Protein AF-A0A1Y4GVM0-F1 (afdb_monomer_lite)

Sequence (316 aa):
MRLSPEVFIAADNAYEDTLHMAALLTSAGRLGLFTTSKPFELSVNINNNTLEVTSLSCHGVTRSGKIVDIEFDSNYSNTFDTRIAIPAHHESDAYLLVVKMYAREWREVDEMYSESKYTFELLGVNSKIDDDSLPIGCIVNQYGWRLNEIDFVPPCLYLSAHPMYMNQLGRIQSLAKDIWVKCIQADRCEARILLSEVCLAISRVAIRLDKERDTLTPNQLYAEVQNFVSAFVLGCRLDCHINLENQEPFLQYMQKPYDLRNVYKDIEQGCELLCMIAQKMETVFKMVEEVPVVVEEKKVVKEPELPKPRKNRKEI

Secondary structure (DSSP, 8-state):
----HHHHHHHHHHHHHHHHHHHHHHHTT--EE---SSPPEEEEEEETTEEEEEEEEEEEE-TT--EEEEEE-GGGGGTS--EEEPPSS-S-SEEEEEEEEEEEEEEEEETTEEEEEEEEEEEETTSPPPTTEEEEEEEEESSSEEE-TTT----BSSGGGSHHHHHHHHHHHHHHHHHHHHHHH-TTBS-HHHHHHHHHHHHHHHHHHHHSTTT--HHHHHHHHHHHHHHHHHHHHH-SS---SS-HHHHHHHHPPP-TTTHHHHHHHHHHHHHHHHHHHHHHTT-BPPPP----------PPPPPPPPPPPP--

Structure (mmCIF, N/CA/C/O backbone):
data_AF-A0A1Y4GVM0-F1
#
_entry.id   AF-A0A1Y4GVM0-F1
#
loop_
_atom_site.group_PDB
_atom_site.id
_atom_site.type_symbol
_atom_site.label_atom_id
_atom_site.label_alt_id
_atom_site.label_comp_id
_atom_site.label_asym_id
_atom_site.label_entity_id
_atom_site.label_seq_id
_atom_site.pdbx_PDB_ins_code
_atom_site.Cartn_x
_atom_site.Cartn_y
_atom_site.Cartn_z
_atom_site.occupancy
_atom_site.B_iso_or_equiv
_atom_site.auth_seq_id
_atom_site.auth_comp_id
_atom_site.auth_asym_id
_atom_site.auth_atom_id
_atom_site.pdbx_PDB_model_num
ATOM 1 N N . MET A 1 1 ? 41.895 -18.804 -16.745 1.00 73.44 1 MET A N 1
ATOM 2 C CA . MET A 1 1 ? 40.579 -18.744 -17.417 1.00 73.44 1 MET A CA 1
ATOM 3 C C . MET A 1 1 ? 40.554 -17.478 -18.263 1.00 73.44 1 MET A C 1
ATOM 5 O O . MET A 1 1 ? 40.976 -16.449 -17.751 1.00 73.44 1 MET A O 1
ATOM 9 N N . ARG A 1 2 ? 40.183 -17.544 -19.549 1.00 84.19 2 ARG A N 1
ATOM 10 C CA . ARG A 1 2 ? 40.075 -16.346 -20.402 1.00 84.19 2 ARG A CA 1
ATOM 11 C C . ARG A 1 2 ? 38.717 -15.699 -20.137 1.00 84.19 2 ARG A C 1
ATOM 13 O O . ARG A 1 2 ? 37.710 -16.399 -20.167 1.00 84.19 2 ARG A O 1
ATOM 20 N N . LEU A 1 3 ? 38.705 -14.401 -19.859 1.00 89.06 3 LEU A N 1
ATOM 21 C CA . LEU A 1 3 ? 37.463 -13.648 -19.708 1.00 89.06 3 LEU A CA 1
ATOM 22 C C . LEU A 1 3 ? 36.781 -13.552 -21.076 1.00 89.06 3 LEU A C 1
ATOM 24 O O . LEU A 1 3 ? 37.427 -13.217 -22.070 1.00 89.06 3 LEU A O 1
ATOM 28 N N . SER A 1 4 ? 35.501 -13.907 -21.123 1.00 90.50 4 SER A N 1
ATOM 29 C CA . SER A 1 4 ? 34.666 -13.829 -22.321 1.00 90.50 4 SER A CA 1
ATOM 30 C C . SER A 1 4 ? 33.287 -13.284 -21.942 1.00 90.50 4 SER A C 1
ATOM 32 O O . SER A 1 4 ? 32.860 -13.512 -20.807 1.00 90.50 4 SER A O 1
ATOM 34 N N . PRO A 1 5 ? 32.589 -12.590 -22.858 1.00 87.44 5 PRO A N 1
ATOM 35 C CA . PRO A 1 5 ? 31.254 -12.051 -22.592 1.00 87.44 5 PRO A CA 1
ATOM 36 C C . PRO A 1 5 ? 30.257 -13.118 -22.130 1.00 87.44 5 PRO A C 1
ATOM 38 O O . PRO A 1 5 ? 29.464 -12.870 -21.234 1.00 87.44 5 PRO A O 1
ATOM 41 N N . GLU A 1 6 ? 30.354 -14.332 -22.676 1.00 88.50 6 GLU A N 1
ATOM 42 C CA . GLU A 1 6 ? 29.489 -15.465 -22.322 1.00 88.50 6 GLU A CA 1
ATOM 43 C C . GLU A 1 6 ? 29.548 -15.810 -20.829 1.00 88.50 6 GLU A C 1
ATOM 45 O O . GLU A 1 6 ? 28.525 -16.127 -20.228 1.00 88.50 6 GLU A O 1
ATOM 50 N N . VAL A 1 7 ? 30.733 -15.715 -20.214 1.00 89.88 7 VAL A N 1
ATOM 51 C CA . VAL A 1 7 ? 30.913 -16.002 -18.783 1.00 89.88 7 VAL A CA 1
ATOM 52 C C . VAL A 1 7 ? 30.252 -14.928 -17.921 1.00 89.88 7 VAL A C 1
ATOM 54 O O . VAL A 1 7 ? 29.629 -15.274 -16.921 1.00 89.88 7 VAL A O 1
ATOM 57 N N . PHE A 1 8 ? 30.357 -13.652 -18.305 1.00 88.38 8 PHE A N 1
ATOM 58 C CA . PHE A 1 8 ? 29.712 -12.555 -17.576 1.00 88.38 8 PHE A CA 1
ATOM 59 C C . PHE A 1 8 ? 28.194 -12.609 -17.724 1.00 88.38 8 PHE A C 1
ATOM 61 O O . PHE A 1 8 ? 27.502 -12.633 -16.719 1.00 88.38 8 PHE A O 1
ATOM 68 N N . ILE A 1 9 ? 27.683 -12.800 -18.944 1.00 87.94 9 ILE A N 1
ATOM 69 C CA . ILE A 1 9 ? 26.243 -12.950 -19.194 1.00 87.94 9 ILE A CA 1
ATOM 70 C C . ILE A 1 9 ? 25.671 -14.142 -18.414 1.00 87.94 9 ILE A C 1
ATOM 72 O O . ILE A 1 9 ? 24.591 -14.054 -17.834 1.00 87.94 9 ILE A O 1
ATOM 76 N N . ALA A 1 10 ? 26.372 -15.280 -18.382 1.00 88.56 10 ALA A N 1
ATOM 77 C CA . ALA A 1 10 ? 25.930 -16.438 -17.607 1.00 88.56 10 ALA A CA 1
ATOM 78 C C . ALA A 1 10 ? 25.934 -16.163 -16.094 1.00 88.56 10 ALA A C 1
ATOM 80 O O . ALA A 1 10 ? 25.020 -16.606 -15.398 1.00 88.56 10 ALA A O 1
ATOM 81 N N . ALA A 1 11 ? 26.936 -15.435 -15.593 1.00 89.88 11 ALA A N 1
ATOM 82 C CA . ALA A 1 11 ? 26.996 -15.027 -14.195 1.00 89.88 11 ALA A CA 1
ATOM 83 C C . ALA A 1 11 ? 25.856 -14.058 -13.847 1.00 89.88 11 ALA A C 1
ATOM 85 O O . ALA A 1 11 ? 25.141 -14.306 -12.880 1.00 89.88 11 ALA A O 1
ATOM 86 N N . ASP A 1 12 ? 25.631 -13.028 -14.663 1.00 88.00 12 ASP A N 1
ATOM 87 C CA . ASP A 1 12 ? 24.576 -12.029 -14.468 1.00 88.00 12 ASP A CA 1
ATOM 88 C C . ASP A 1 12 ? 23.193 -12.681 -14.448 1.00 88.00 12 ASP A C 1
ATOM 90 O O . ASP A 1 12 ? 22.422 -12.445 -13.523 1.00 88.00 12 ASP A O 1
ATOM 94 N N . ASN A 1 13 ? 22.913 -13.597 -15.382 1.00 88.56 13 ASN A N 1
ATOM 95 C CA . ASN A 1 13 ? 21.660 -14.357 -15.388 1.00 88.56 13 ASN A CA 1
ATOM 96 C C . ASN A 1 13 ? 21.478 -15.194 -14.109 1.00 88.56 13 ASN A C 1
ATOM 98 O O . ASN A 1 13 ? 20.383 -15.250 -13.556 1.00 88.56 13 ASN A O 1
ATOM 102 N N . ALA A 1 14 ? 22.539 -15.846 -13.620 1.00 89.81 14 ALA A N 1
ATOM 103 C CA . ALA A 1 14 ? 22.463 -16.639 -12.393 1.00 89.81 14 ALA A CA 1
ATOM 104 C C . ALA A 1 14 ? 22.227 -15.759 -11.151 1.00 89.81 14 ALA A C 1
ATOM 106 O O . ALA A 1 14 ? 21.491 -16.151 -10.238 1.00 89.81 14 ALA A O 1
ATOM 107 N N . TYR A 1 15 ? 22.831 -14.567 -11.114 1.00 89.38 15 TYR A N 1
ATOM 108 C CA . TYR A 1 15 ? 22.587 -13.584 -10.062 1.00 89.38 15 TYR A CA 1
ATOM 109 C C . TYR A 1 15 ? 21.167 -13.017 -10.135 1.00 89.38 15 TYR A C 1
ATOM 111 O O . TYR A 1 15 ? 20.493 -12.974 -9.106 1.00 89.38 15 TYR A O 1
ATOM 119 N N . GLU A 1 16 ? 20.686 -12.656 -11.326 1.00 87.25 16 GLU A N 1
ATOM 120 C CA . GLU A 1 16 ? 19.323 -12.167 -11.559 1.00 87.25 16 GLU A CA 1
ATOM 121 C C . GLU A 1 16 ? 18.282 -13.202 -11.110 1.00 87.25 16 GLU A C 1
ATOM 123 O O . GLU A 1 16 ? 17.404 -12.873 -10.313 1.00 87.25 16 GLU A O 1
ATOM 128 N N . ASP A 1 17 ? 18.429 -14.468 -11.516 1.00 89.12 17 ASP A N 1
ATOM 129 C CA . ASP A 1 17 ? 17.528 -15.557 -11.113 1.00 89.12 17 ASP A CA 1
ATOM 130 C C . ASP A 1 17 ? 17.526 -15.740 -9.575 1.00 89.12 17 ASP A C 1
ATOM 132 O O . ASP A 1 17 ? 16.480 -15.957 -8.958 1.00 89.12 17 ASP A O 1
ATOM 136 N N . THR A 1 18 ? 18.686 -15.604 -8.920 1.00 90.88 18 THR A N 1
ATOM 137 C CA . THR A 1 18 ? 18.797 -15.703 -7.452 1.00 90.88 18 THR A CA 1
ATOM 138 C C . THR A 1 18 ? 18.095 -14.538 -6.749 1.00 90.88 18 THR A C 1
ATOM 140 O O . THR A 1 18 ? 17.352 -14.753 -5.786 1.00 90.88 18 THR A O 1
ATOM 143 N N . LEU A 1 19 ? 18.307 -13.308 -7.227 1.00 89.56 19 LEU A N 1
ATOM 144 C CA . LEU A 1 19 ? 17.672 -12.104 -6.688 1.00 89.56 19 LEU A CA 1
ATOM 145 C C . LEU A 1 19 ? 16.157 -12.146 -6.874 1.00 89.56 19 LEU A C 1
ATOM 147 O O . LEU A 1 19 ? 15.417 -11.865 -5.935 1.00 89.56 19 LEU A O 1
ATOM 151 N N . HIS A 1 20 ? 15.700 -12.574 -8.047 1.00 88.12 20 HIS A N 1
ATOM 152 C CA . HIS A 1 20 ? 14.291 -12.765 -8.361 1.00 88.12 20 HIS A CA 1
ATOM 153 C C . HIS A 1 20 ? 13.632 -13.753 -7.389 1.00 88.12 20 HIS A C 1
ATOM 155 O O . HIS A 1 20 ? 12.583 -13.464 -6.811 1.00 88.12 20 HIS A O 1
ATOM 161 N N . MET A 1 21 ? 14.252 -14.913 -7.148 1.00 90.06 21 MET A N 1
ATOM 162 C CA . MET A 1 21 ? 13.715 -15.904 -6.208 1.00 90.06 21 MET A CA 1
ATOM 163 C C . MET A 1 21 ? 13.677 -15.375 -4.770 1.00 90.06 21 MET A C 1
ATOM 165 O O . MET A 1 21 ? 12.698 -15.597 -4.055 1.00 90.06 21 MET A O 1
ATOM 169 N N . ALA A 1 22 ? 14.705 -14.638 -4.342 1.00 92.00 22 ALA A N 1
ATOM 170 C CA . ALA A 1 22 ? 14.707 -13.983 -3.036 1.00 92.00 22 ALA A CA 1
ATOM 171 C C . ALA A 1 22 ? 13.595 -12.922 -2.925 1.00 92.00 22 ALA A C 1
ATOM 173 O O . ALA A 1 22 ? 12.898 -12.849 -1.908 1.00 92.00 22 ALA A O 1
ATOM 174 N N . ALA A 1 23 ? 13.382 -12.135 -3.979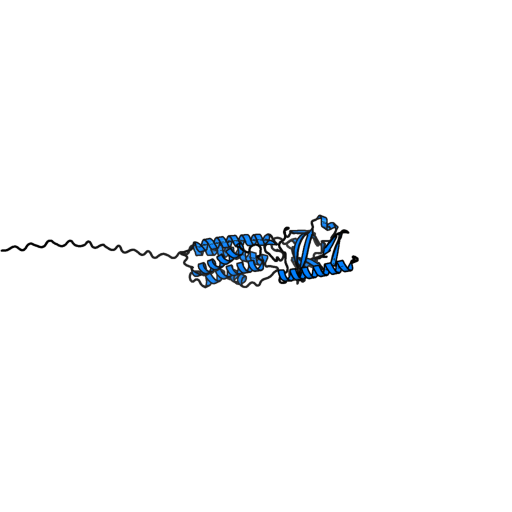 1.00 92.31 23 ALA A N 1
ATOM 175 C CA . ALA A 1 23 ? 12.335 -11.124 -4.043 1.00 92.31 23 ALA A CA 1
ATOM 176 C C . ALA A 1 23 ? 10.933 -11.755 -3.971 1.00 92.31 23 ALA A C 1
ATOM 178 O O . ALA A 1 23 ? 10.103 -11.310 -3.181 1.00 92.31 23 ALA A O 1
ATOM 179 N N . LEU A 1 24 ? 10.688 -12.852 -4.695 1.00 92.06 24 LEU A N 1
ATOM 180 C CA . LEU A 1 24 ? 9.431 -13.607 -4.621 1.00 92.06 24 LEU A CA 1
ATOM 181 C C . LEU A 1 24 ? 9.148 -14.168 -3.224 1.00 92.06 24 LEU A C 1
ATOM 183 O O . LEU A 1 24 ? 8.021 -14.069 -2.731 1.00 92.06 24 LEU A O 1
ATOM 187 N N . LEU A 1 25 ? 10.160 -14.756 -2.580 1.00 91.56 25 LEU A N 1
ATOM 188 C CA . LEU A 1 25 ? 10.020 -15.328 -1.239 1.00 91.56 25 LEU A CA 1
ATOM 189 C C . LEU A 1 25 ? 9.703 -14.252 -0.195 1.00 91.56 25 LEU A C 1
ATOM 191 O O . LEU A 1 25 ? 8.858 -14.464 0.672 1.00 91.56 25 LEU A O 1
ATOM 195 N N . THR A 1 26 ? 10.357 -13.095 -0.287 1.00 89.00 26 THR A N 1
ATOM 196 C CA . THR A 1 26 ? 10.175 -11.991 0.669 1.00 89.00 26 THR A CA 1
ATOM 197 C C . THR A 1 26 ? 8.880 -11.217 0.434 1.00 89.00 26 THR A C 1
ATOM 199 O O . THR A 1 26 ? 8.217 -10.812 1.392 1.00 89.00 26 THR A O 1
ATOM 202 N N . SER A 1 27 ? 8.463 -11.049 -0.822 1.00 90.88 27 SER A N 1
ATOM 203 C CA . SER A 1 27 ? 7.199 -10.392 -1.153 1.00 90.88 27 SER A CA 1
ATOM 204 C C . SER A 1 27 ? 5.989 -11.312 -0.974 1.00 90.88 27 SER A C 1
ATOM 206 O O . SER A 1 27 ? 4.864 -10.819 -0.857 1.00 90.88 27 SER A O 1
ATOM 208 N N . ALA A 1 28 ? 6.201 -12.632 -0.909 1.00 88.81 28 ALA A N 1
ATOM 209 C CA . ALA A 1 28 ? 5.158 -13.656 -0.971 1.00 88.81 28 ALA A CA 1
ATOM 210 C C . ALA A 1 28 ? 4.277 -13.514 -2.230 1.00 88.81 28 ALA A C 1
ATOM 212 O O . ALA A 1 28 ? 3.055 -13.653 -2.169 1.00 88.81 28 ALA A O 1
ATOM 213 N N . GLY A 1 29 ? 4.895 -13.166 -3.364 1.00 84.81 29 GLY A N 1
ATOM 214 C CA . GLY A 1 29 ? 4.202 -12.912 -4.633 1.00 84.81 29 GLY A CA 1
ATOM 215 C C . GLY A 1 29 ? 3.366 -11.627 -4.651 1.00 84.81 29 GLY A C 1
ATOM 216 O O . GLY A 1 29 ? 2.534 -11.444 -5.539 1.00 84.81 29 GLY A O 1
ATOM 217 N N . ARG A 1 30 ? 3.542 -10.732 -3.671 1.00 91.50 30 ARG A N 1
ATOM 218 C CA . ARG A 1 30 ? 2.958 -9.383 -3.700 1.00 91.50 30 ARG A CA 1
ATOM 219 C C . ARG A 1 30 ? 3.844 -8.459 -4.528 1.00 91.50 30 ARG A C 1
ATOM 221 O O . ARG A 1 30 ? 5.052 -8.649 -4.601 1.00 91.50 30 ARG A O 1
ATOM 228 N N . LEU A 1 31 ? 3.228 -7.432 -5.098 1.00 94.56 31 LEU A N 1
ATOM 229 C CA . LEU A 1 31 ? 3.934 -6.341 -5.762 1.00 94.56 31 LEU A CA 1
ATOM 230 C C . LEU A 1 31 ? 3.836 -5.078 -4.909 1.00 94.56 31 LEU A C 1
ATOM 232 O O . LEU A 1 31 ? 2.833 -4.871 -4.219 1.00 94.56 31 LEU A O 1
ATOM 236 N N . GLY A 1 32 ? 4.852 -4.231 -4.983 1.00 95.56 32 GLY A N 1
ATOM 237 C CA . GLY A 1 32 ? 4.822 -2.927 -4.343 1.00 95.56 32 GLY A CA 1
ATOM 238 C C . GLY A 1 32 ? 6.193 -2.367 -4.006 1.00 95.56 32 GLY A C 1
ATOM 239 O O . GLY A 1 32 ? 7.217 -3.033 -4.143 1.00 95.56 32 GLY A O 1
ATOM 240 N N . LEU A 1 33 ? 6.182 -1.125 -3.540 1.00 95.81 33 LEU A N 1
ATOM 241 C CA . LEU A 1 33 ? 7.355 -0.399 -3.073 1.00 95.81 33 LEU A CA 1
ATOM 242 C C . LEU A 1 33 ? 7.892 -0.990 -1.767 1.00 95.81 33 LEU A C 1
ATOM 244 O O . LEU A 1 33 ? 7.113 -1.361 -0.882 1.00 95.81 33 LEU A O 1
ATOM 248 N N . PHE A 1 34 ? 9.213 -1.041 -1.626 1.00 93.62 34 PHE A N 1
ATOM 249 C CA . PHE A 1 34 ? 9.877 -1.381 -0.369 1.00 93.62 34 PHE A CA 1
ATOM 250 C C . PHE A 1 34 ? 10.666 -0.188 0.165 1.00 93.62 34 PHE A C 1
ATOM 252 O O . PHE A 1 34 ? 10.921 0.784 -0.538 1.00 93.62 34 PHE A O 1
ATOM 259 N N . THR A 1 35 ? 11.016 -0.248 1.444 1.00 89.69 35 THR A N 1
ATOM 260 C CA . THR A 1 35 ? 11.643 0.873 2.142 1.00 89.69 35 THR A CA 1
ATOM 261 C C . THR A 1 35 ? 13.115 0.995 1.770 1.00 89.69 35 THR A C 1
ATOM 263 O O . THR A 1 35 ? 13.885 0.046 1.920 1.00 89.69 35 THR A O 1
ATOM 266 N N . THR A 1 36 ? 13.507 2.188 1.337 1.00 88.25 36 THR A N 1
ATOM 267 C CA . THR A 1 36 ? 14.873 2.562 0.953 1.00 88.25 36 THR A CA 1
ATOM 268 C C . THR A 1 36 ? 15.301 3.849 1.650 1.00 88.25 36 THR A C 1
ATOM 270 O O . THR A 1 36 ? 14.506 4.512 2.316 1.00 88.25 36 THR A O 1
ATOM 273 N N . SER A 1 37 ? 16.582 4.210 1.528 1.00 87.62 37 SER A N 1
ATOM 274 C CA . SER A 1 37 ? 17.113 5.466 2.076 1.00 87.62 37 SER A CA 1
ATOM 275 C C . SER A 1 37 ? 16.526 6.704 1.392 1.00 87.62 37 SER A C 1
ATOM 277 O O . SER A 1 37 ? 16.349 7.731 2.046 1.00 87.62 37 SER A O 1
ATOM 279 N N . LYS A 1 38 ? 16.214 6.604 0.095 1.00 87.25 38 LYS A N 1
ATOM 280 C CA . LYS A 1 38 ? 15.487 7.623 -0.663 1.00 87.25 38 LYS A CA 1
ATOM 281 C C . LYS A 1 38 ? 14.003 7.263 -0.715 1.00 87.25 38 LYS A C 1
ATOM 283 O O . LYS A 1 38 ? 13.690 6.115 -1.033 1.00 87.25 38 LYS A O 1
ATOM 288 N N . PRO A 1 39 ? 13.096 8.191 -0.364 1.00 87.25 39 PRO A N 1
ATOM 289 C CA . PRO A 1 39 ? 11.666 7.940 -0.439 1.00 87.25 39 PRO A CA 1
ATOM 290 C C . PRO A 1 39 ? 11.206 7.841 -1.895 1.00 87.25 39 PRO A C 1
ATOM 292 O O . PRO A 1 39 ? 11.890 8.294 -2.815 1.00 87.25 39 PRO A O 1
ATOM 295 N N . PHE A 1 40 ? 10.018 7.270 -2.083 1.00 94.25 40 PHE A N 1
ATOM 296 C CA . PHE A 1 40 ? 9.345 7.314 -3.372 1.00 94.25 40 PHE A CA 1
ATOM 297 C C . PHE A 1 40 ? 9.044 8.762 -3.778 1.00 94.25 40 PHE A C 1
ATOM 299 O O . PHE A 1 40 ? 8.473 9.520 -2.991 1.00 94.25 40 PHE A O 1
ATOM 306 N N . GLU A 1 41 ? 9.390 9.117 -5.011 1.00 93.81 41 GLU A N 1
ATOM 307 C CA . GLU A 1 41 ? 9.099 10.419 -5.607 1.00 93.81 41 GLU A CA 1
ATOM 308 C C . GLU A 1 41 ? 8.765 10.238 -7.087 1.00 93.81 41 GLU A C 1
ATOM 310 O O . GLU A 1 41 ? 9.455 9.510 -7.799 1.00 93.81 41 GLU A O 1
ATOM 315 N N . LEU A 1 42 ? 7.711 10.906 -7.552 1.00 94.69 42 LEU A N 1
ATOM 316 C CA . LEU A 1 42 ? 7.287 10.902 -8.946 1.00 94.69 42 LEU A CA 1
ATOM 317 C C . LEU A 1 42 ? 6.946 12.332 -9.353 1.00 94.69 42 LEU A C 1
ATOM 319 O O . LEU A 1 42 ? 5.995 12.906 -8.827 1.00 94.69 42 LEU A O 1
ATOM 323 N N . SER A 1 43 ? 7.673 12.867 -10.331 1.00 93.75 43 SER A N 1
ATOM 324 C CA . SER A 1 43 ? 7.291 14.103 -11.012 1.00 93.75 43 SER A CA 1
ATOM 325 C C . SER A 1 43 ? 6.923 13.806 -12.456 1.00 93.75 43 SER A C 1
ATOM 327 O O . SER A 1 43 ? 7.627 13.086 -13.168 1.00 93.75 43 SER A O 1
ATOM 329 N N . VAL A 1 44 ? 5.803 14.377 -12.895 1.00 93.81 44 VAL A N 1
ATOM 330 C CA . VAL A 1 44 ? 5.319 14.242 -14.268 1.00 93.81 44 VAL A CA 1
ATOM 331 C C . VAL A 1 44 ? 5.001 15.603 -14.862 1.00 93.81 44 VAL A C 1
ATOM 333 O O . VAL A 1 44 ? 4.488 16.495 -14.187 1.00 93.81 44 VAL A O 1
ATOM 336 N N . ASN A 1 45 ? 5.266 15.744 -16.153 1.00 92.81 45 ASN A N 1
ATOM 337 C CA . ASN A 1 45 ? 4.812 16.854 -16.966 1.00 92.81 45 ASN A CA 1
ATOM 338 C C . ASN A 1 45 ? 3.715 16.349 -17.905 1.00 92.81 45 ASN A C 1
ATOM 340 O O . ASN A 1 45 ? 3.917 15.403 -18.664 1.00 92.81 45 ASN A O 1
ATOM 344 N N . ILE A 1 46 ? 2.532 16.953 -17.835 1.00 92.00 46 ILE A N 1
ATOM 345 C CA . ILE A 1 46 ? 1.375 16.536 -18.626 1.00 92.00 46 ILE A CA 1
ATOM 346 C C . ILE A 1 46 ? 1.008 17.676 -19.569 1.00 92.00 46 ILE A C 1
ATOM 348 O O . ILE A 1 46 ? 0.603 18.752 -19.134 1.00 92.00 46 ILE A O 1
ATOM 352 N N . ASN A 1 47 ? 1.129 17.426 -20.871 1.00 87.06 47 ASN A N 1
ATOM 353 C CA . ASN A 1 47 ? 0.798 18.382 -21.918 1.00 87.06 47 ASN A CA 1
ATOM 354 C C . ASN A 1 47 ? -0.242 17.782 -22.865 1.00 87.06 47 ASN A C 1
ATOM 356 O O . ASN A 1 47 ? 0.092 16.906 -23.657 1.00 87.06 47 ASN A O 1
ATOM 360 N N . ASN A 1 48 ? -1.483 18.276 -22.798 1.00 79.50 48 ASN A N 1
ATOM 361 C CA . ASN A 1 48 ? -2.656 17.869 -23.583 1.00 79.50 48 ASN A CA 1
ATOM 362 C C . ASN A 1 48 ? -2.839 16.345 -23.729 1.00 79.50 48 ASN A C 1
ATOM 364 O O . ASN A 1 48 ? -3.638 15.759 -23.006 1.00 79.50 48 ASN A O 1
ATOM 368 N N . ASN A 1 49 ? -2.100 15.713 -24.645 1.00 85.94 49 ASN A N 1
ATOM 369 C CA . ASN A 1 49 ? -2.197 14.291 -24.983 1.00 85.94 49 ASN A CA 1
ATOM 370 C C . ASN A 1 49 ? -0.908 13.502 -24.697 1.00 85.94 49 ASN A C 1
ATOM 372 O O . ASN A 1 49 ? -0.798 12.355 -25.119 1.00 85.94 49 ASN A O 1
ATOM 376 N N . THR A 1 50 ? 0.069 14.092 -24.013 1.00 91.19 50 THR A N 1
ATOM 377 C CA . THR A 1 50 ? 1.342 13.444 -23.684 1.00 91.19 50 THR A CA 1
ATOM 378 C C . THR A 1 50 ? 1.632 13.602 -22.198 1.00 91.19 50 THR A C 1
ATOM 380 O O . THR A 1 50 ? 1.514 14.698 -21.650 1.00 91.19 50 THR A O 1
ATOM 383 N N . LEU A 1 51 ? 2.029 12.507 -21.560 1.00 93.88 51 LEU A N 1
ATOM 384 C CA . LEU A 1 51 ? 2.597 12.478 -20.219 1.00 93.88 51 LEU A CA 1
ATOM 385 C C . LEU A 1 51 ? 4.094 12.211 -20.330 1.00 93.88 51 LEU A C 1
ATOM 387 O O . LEU A 1 51 ? 4.500 11.312 -21.051 1.00 93.88 51 LEU A O 1
ATOM 391 N N . GLU A 1 52 ? 4.906 12.957 -19.606 1.00 93.19 52 GLU A N 1
ATOM 392 C CA . GLU A 1 52 ? 6.352 12.782 -19.524 1.00 93.19 52 GLU A CA 1
ATOM 393 C C . GLU A 1 52 ? 6.733 12.576 -18.061 1.00 93.19 52 GLU A C 1
ATOM 395 O O . GLU A 1 52 ? 6.363 13.384 -17.208 1.00 93.19 52 GLU A O 1
ATOM 400 N N . VAL A 1 53 ? 7.457 11.500 -17.753 1.00 93.62 53 VAL A N 1
ATOM 401 C CA . VAL A 1 53 ? 8.025 11.305 -16.411 1.00 93.62 53 VAL A CA 1
ATOM 402 C C . VAL A 1 53 ? 9.319 12.111 -16.332 1.00 93.62 53 VAL A C 1
ATOM 404 O O . VAL A 1 53 ? 10.288 11.794 -17.021 1.00 93.62 53 VAL A O 1
ATOM 407 N N . THR A 1 54 ? 9.322 13.181 -15.537 1.00 92.25 54 THR A N 1
ATOM 408 C CA . THR A 1 54 ? 10.444 14.129 -15.460 1.00 92.25 54 THR A CA 1
ATOM 409 C C . THR A 1 54 ? 11.438 13.778 -14.362 1.00 92.25 54 THR A C 1
ATOM 411 O O . THR A 1 54 ? 12.623 14.048 -14.519 1.00 92.25 54 THR A O 1
ATOM 414 N N . SER A 1 55 ? 10.989 13.157 -13.274 1.00 92.81 55 SER A N 1
ATOM 415 C CA . SER A 1 55 ? 11.862 12.540 -12.274 1.00 92.81 55 SER A CA 1
ATOM 416 C C . SER A 1 55 ? 11.166 11.351 -11.622 1.00 92.81 55 SER A C 1
ATOM 418 O O . SER A 1 55 ? 9.934 11.315 -11.517 1.00 92.81 55 SER A O 1
ATOM 420 N N . LEU A 1 56 ? 11.961 10.372 -11.195 1.00 94.25 56 LEU A N 1
ATOM 421 C CA . LEU A 1 56 ? 11.471 9.180 -10.518 1.00 94.25 56 LEU A CA 1
ATOM 422 C C . LEU A 1 56 ? 12.511 8.670 -9.522 1.00 94.25 56 LEU A C 1
ATOM 424 O O . LEU A 1 56 ? 13.655 8.423 -9.889 1.00 94.25 56 LEU A O 1
ATOM 428 N N . SER A 1 57 ? 12.077 8.454 -8.287 1.00 94.75 57 SER A N 1
ATOM 429 C CA . SER A 1 57 ? 12.753 7.641 -7.276 1.00 94.75 57 SER A CA 1
ATOM 430 C C . SER A 1 57 ? 11.794 6.511 -6.927 1.00 94.75 57 SER A C 1
ATOM 432 O O . SER A 1 57 ? 10.773 6.735 -6.274 1.00 94.75 57 SER A O 1
ATOM 434 N N . CYS A 1 58 ? 12.042 5.311 -7.448 1.00 95.19 58 CYS A N 1
ATOM 435 C CA . CYS A 1 58 ? 11.134 4.178 -7.321 1.00 95.19 58 CYS A CA 1
ATOM 436 C C . CYS A 1 58 ? 11.899 2.885 -7.059 1.00 95.19 58 CYS A C 1
ATOM 438 O O . CYS A 1 58 ? 12.550 2.338 -7.949 1.00 95.19 58 CYS A O 1
ATOM 440 N N . HIS A 1 59 ? 11.709 2.358 -5.850 1.00 95.44 59 HIS A N 1
ATOM 441 C CA . HIS A 1 59 ? 12.293 1.102 -5.403 1.00 95.44 59 HIS A CA 1
ATOM 442 C C . HIS A 1 59 ? 11.177 0.141 -4.995 1.00 95.44 59 HIS A C 1
ATOM 444 O O . HIS A 1 59 ? 10.407 0.396 -4.063 1.00 95.44 59 HIS A O 1
ATOM 450 N N . GLY A 1 60 ? 11.038 -0.957 -5.728 1.00 95.44 60 GLY A N 1
ATOM 451 C CA . GLY A 1 60 ? 9.923 -1.874 -5.551 1.00 95.44 60 GLY A CA 1
ATOM 452 C C . GLY A 1 60 ? 10.139 -3.227 -6.200 1.00 95.44 60 GLY A C 1
ATOM 453 O O . GLY A 1 60 ? 11.188 -3.525 -6.761 1.00 95.44 60 GLY A O 1
ATOM 454 N N . VAL A 1 61 ? 9.117 -4.066 -6.114 1.00 95.75 61 VAL A N 1
ATOM 455 C CA . VAL A 1 61 ? 9.107 -5.387 -6.739 1.00 95.75 61 VAL A CA 1
ATOM 456 C C . VAL A 1 61 ? 7.811 -5.594 -7.513 1.00 95.75 61 VAL A C 1
ATOM 458 O O . VAL A 1 61 ? 6.731 -5.189 -7.068 1.00 95.75 61 VAL A O 1
ATOM 461 N N . THR A 1 62 ? 7.911 -6.220 -8.680 1.00 95.44 62 THR A N 1
ATOM 462 C CA . THR A 1 62 ? 6.758 -6.654 -9.477 1.00 95.44 62 THR A CA 1
ATOM 463 C C . THR A 1 62 ? 6.147 -7.941 -8.905 1.00 95.44 62 THR A C 1
ATOM 465 O O . THR A 1 62 ? 6.707 -8.568 -8.003 1.00 95.44 62 THR A O 1
ATOM 468 N N . ARG A 1 63 ? 4.996 -8.390 -9.428 1.00 93.94 63 ARG A N 1
ATOM 469 C CA . ARG A 1 63 ? 4.376 -9.653 -8.974 1.00 93.94 63 ARG A CA 1
ATOM 470 C C . ARG A 1 63 ? 5.238 -10.860 -9.336 1.00 93.94 63 ARG A C 1
ATOM 472 O O . ARG A 1 63 ? 5.295 -11.824 -8.578 1.00 93.94 63 ARG A O 1
ATOM 479 N N . SER A 1 64 ? 5.912 -10.780 -10.477 1.00 92.69 64 SER A N 1
ATOM 480 C CA . SER A 1 64 ? 6.882 -11.771 -10.916 1.00 92.69 64 SER A CA 1
ATOM 481 C C . SER A 1 64 ? 8.168 -11.758 -10.101 1.00 92.69 64 SER A C 1
ATOM 483 O O . SER A 1 64 ? 8.945 -12.670 -10.274 1.00 92.69 64 SER A O 1
ATOM 485 N N . GLY A 1 65 ? 8.414 -10.797 -9.204 1.00 92.38 65 GLY A N 1
ATOM 486 C CA . GLY A 1 65 ? 9.649 -10.765 -8.413 1.00 92.38 65 GLY A CA 1
ATOM 487 C C . GLY A 1 65 ? 10.801 -10.007 -9.067 1.00 92.38 65 GLY A C 1
ATOM 488 O O . GLY A 1 65 ? 11.917 -10.038 -8.554 1.00 92.38 65 GLY A O 1
ATOM 489 N N . LYS A 1 66 ? 10.556 -9.296 -10.173 1.00 92.38 66 LYS A N 1
ATOM 490 C CA . LYS A 1 66 ? 11.552 -8.391 -10.753 1.00 92.38 66 LYS A CA 1
ATOM 491 C C . LYS A 1 66 ? 11.726 -7.178 -9.849 1.00 92.38 66 LYS A C 1
ATOM 493 O O . LYS A 1 66 ? 10.743 -6.587 -9.396 1.00 92.38 66 LYS A O 1
ATOM 498 N N . ILE A 1 67 ? 12.978 -6.809 -9.608 1.00 92.81 67 ILE A N 1
ATOM 499 C CA . ILE A 1 67 ? 13.328 -5.637 -8.809 1.00 92.81 67 ILE A CA 1
ATOM 500 C C . ILE A 1 67 ? 13.219 -4.405 -9.706 1.00 92.81 67 ILE A C 1
ATOM 502 O O . ILE A 1 67 ? 13.824 -4.345 -10.773 1.00 92.81 67 ILE A O 1
ATOM 506 N N . VAL A 1 68 ? 12.424 -3.437 -9.267 1.00 94.25 68 VAL A N 1
ATOM 507 C CA . VAL A 1 68 ? 12.368 -2.091 -9.829 1.00 94.25 68 VAL A CA 1
ATOM 508 C C . VAL A 1 68 ? 13.292 -1.235 -8.979 1.00 94.25 68 VAL A C 1
ATOM 510 O O . VAL A 1 68 ? 13.013 -1.030 -7.801 1.00 94.25 68 VAL A O 1
ATOM 513 N N . ASP A 1 69 ? 14.388 -0.774 -9.566 1.00 92.44 69 ASP A N 1
ATOM 514 C CA . ASP A 1 69 ? 15.353 0.119 -8.929 1.00 92.44 69 ASP A CA 1
ATOM 515 C C . ASP A 1 69 ? 15.664 1.251 -9.908 1.00 92.44 69 ASP A C 1
ATOM 517 O O . ASP A 1 69 ? 16.556 1.140 -10.746 1.00 92.44 69 ASP A O 1
ATOM 521 N N . ILE A 1 70 ? 14.817 2.282 -9.895 1.00 92.25 70 ILE A N 1
ATOM 522 C CA . ILE A 1 70 ? 14.889 3.395 -10.843 1.00 92.25 70 ILE A CA 1
ATOM 523 C C . ILE A 1 70 ? 15.087 4.681 -10.062 1.00 92.25 70 ILE A C 1
ATOM 525 O O . ILE A 1 70 ? 14.245 5.053 -9.242 1.00 92.25 70 ILE A O 1
ATOM 529 N N . GLU A 1 71 ? 16.175 5.378 -10.370 1.00 90.81 71 GLU A N 1
ATOM 530 C CA . GLU A 1 71 ? 16.457 6.688 -9.812 1.00 90.81 71 GLU A CA 1
ATOM 531 C C . GLU A 1 71 ? 16.975 7.632 -10.898 1.00 90.81 71 GLU A C 1
ATOM 533 O O . GLU A 1 71 ? 18.053 7.420 -11.454 1.00 90.81 71 GLU A O 1
ATOM 538 N N . PHE A 1 72 ? 16.217 8.686 -11.195 1.00 90.00 72 PHE A N 1
ATOM 539 C CA . PHE A 1 72 ? 16.674 9.744 -12.086 1.00 90.00 72 PHE A CA 1
ATOM 540 C C . PHE A 1 72 ? 16.012 11.098 -11.814 1.00 90.00 72 PHE A C 1
ATOM 542 O O . PHE A 1 72 ? 14.888 11.189 -11.313 1.00 90.00 72 PHE A O 1
ATOM 549 N N . ASP A 1 73 ? 16.719 12.160 -12.203 1.00 86.25 73 ASP A N 1
ATOM 550 C CA . ASP A 1 73 ? 16.265 13.547 -12.148 1.00 86.25 73 ASP A CA 1
ATOM 551 C C . ASP A 1 73 ? 15.931 14.101 -13.549 1.00 86.25 73 ASP A C 1
ATOM 553 O O . ASP A 1 73 ? 16.047 13.420 -14.570 1.00 86.25 73 ASP A O 1
ATOM 557 N N . SER A 1 74 ? 15.548 15.375 -13.619 1.00 76.25 74 SER A N 1
ATOM 558 C CA . SER A 1 74 ? 15.159 16.031 -14.872 1.00 76.25 74 SER A CA 1
ATOM 559 C C . SER A 1 74 ? 16.252 16.072 -15.947 1.00 76.25 74 SER A C 1
ATOM 561 O O . SER A 1 74 ? 15.924 16.209 -17.130 1.00 76.25 74 SER A O 1
ATOM 563 N N . ASN A 1 75 ? 17.530 15.904 -15.589 1.00 73.12 75 ASN A N 1
ATOM 564 C CA . ASN A 1 75 ? 18.637 15.904 -16.548 1.00 73.12 75 ASN A CA 1
ATOM 565 C C . ASN A 1 75 ? 18.717 14.596 -17.355 1.00 73.12 75 ASN A C 1
ATOM 567 O O . ASN A 1 75 ? 19.323 14.571 -18.431 1.00 73.12 75 ASN A O 1
ATOM 571 N N . TYR A 1 76 ? 18.077 13.532 -16.862 1.00 68.38 76 TYR A N 1
ATOM 572 C CA . TYR A 1 76 ? 18.079 12.191 -17.449 1.00 68.38 76 TYR A CA 1
ATOM 573 C C . TYR A 1 76 ? 17.190 12.056 -18.696 1.00 68.38 76 TYR A C 1
ATOM 575 O O . TYR A 1 76 ? 17.428 11.199 -19.544 1.00 68.38 76 TYR A O 1
ATOM 583 N N . SER A 1 77 ? 16.216 12.953 -18.877 1.00 60.44 77 SER A N 1
ATOM 584 C CA . SER A 1 77 ? 15.324 12.991 -20.054 1.00 60.44 77 SER A CA 1
ATOM 585 C C . SER A 1 77 ? 16.059 13.101 -21.404 1.00 60.44 77 SER A C 1
ATOM 587 O O . SER A 1 77 ? 15.502 12.783 -22.452 1.00 60.44 77 SER A O 1
ATOM 589 N N . ASN A 1 78 ? 17.339 13.493 -21.402 1.00 63.88 78 ASN A N 1
ATOM 590 C CA . ASN A 1 78 ? 18.166 13.558 -22.608 1.00 63.88 78 ASN A CA 1
ATOM 591 C C . ASN A 1 78 ? 18.669 12.186 -23.093 1.00 63.88 78 ASN A C 1
ATOM 593 O O . ASN A 1 78 ? 19.075 12.069 -24.249 1.00 63.88 78 ASN A O 1
ATOM 597 N N . THR A 1 79 ? 18.670 11.159 -22.236 1.00 68.06 79 THR A N 1
ATOM 598 C CA . THR A 1 79 ? 19.172 9.809 -22.562 1.00 68.06 79 THR A CA 1
ATOM 599 C C . THR A 1 79 ? 18.053 8.778 -22.706 1.00 68.06 79 THR A C 1
ATOM 601 O O . THR A 1 79 ? 18.295 7.682 -23.221 1.00 68.06 79 THR A O 1
ATOM 604 N N . PHE A 1 80 ? 16.833 9.108 -22.268 1.00 77.38 80 PHE A N 1
ATOM 605 C CA . PHE A 1 80 ? 15.681 8.212 -22.261 1.00 77.38 80 PHE A CA 1
ATOM 606 C C . PHE A 1 80 ? 14.399 8.937 -22.660 1.00 77.38 80 PHE A C 1
ATOM 608 O O . PHE A 1 80 ? 14.055 9.957 -22.067 1.00 77.38 80 PHE A O 1
ATOM 615 N N . ASP A 1 81 ? 13.651 8.381 -23.617 1.00 82.75 81 ASP A N 1
ATOM 616 C CA . ASP A 1 81 ? 12.314 8.894 -23.911 1.00 82.75 81 ASP A CA 1
ATOM 617 C C . ASP A 1 81 ? 11.325 8.409 -22.843 1.00 82.75 81 ASP A C 1
ATOM 619 O O . ASP A 1 81 ? 10.896 7.255 -22.845 1.00 82.75 81 ASP A O 1
ATOM 623 N N . THR A 1 82 ? 10.972 9.302 -21.920 1.00 89.25 82 THR A N 1
ATOM 624 C CA . THR A 1 82 ? 9.998 9.049 -20.849 1.00 89.25 82 THR A CA 1
ATOM 625 C C . THR A 1 82 ? 8.574 9.453 -21.232 1.00 89.25 82 THR A C 1
ATOM 627 O O . THR A 1 82 ? 7.677 9.444 -20.381 1.00 89.25 82 THR A O 1
ATOM 630 N N . ARG A 1 83 ? 8.345 9.843 -22.495 1.00 91.25 83 ARG A N 1
ATOM 631 C CA . ARG A 1 83 ? 7.050 10.341 -22.966 1.00 91.25 83 ARG A CA 1
ATOM 632 C C . ARG A 1 83 ? 6.113 9.199 -23.331 1.00 91.25 83 ARG A C 1
ATOM 634 O O . ARG A 1 83 ? 6.471 8.245 -24.013 1.00 91.25 83 ARG A O 1
ATOM 641 N N . ILE A 1 84 ? 4.860 9.360 -22.936 1.00 93.62 84 ILE A N 1
ATOM 642 C CA . ILE A 1 84 ? 3.776 8.407 -23.123 1.00 93.62 84 ILE A CA 1
ATOM 643 C C . ILE A 1 84 ? 2.598 9.159 -23.725 1.00 93.62 84 ILE A C 1
ATOM 645 O O . ILE A 1 84 ? 2.165 10.187 -23.200 1.00 93.62 84 ILE A O 1
ATOM 649 N N . ALA A 1 85 ? 2.056 8.648 -24.825 1.00 91.31 85 ALA A N 1
ATOM 650 C CA . ALA A 1 85 ? 0.826 9.187 -25.385 1.00 91.31 85 ALA A CA 1
ATOM 651 C C . ALA A 1 85 ? -0.360 8.808 -24.486 1.00 91.31 85 ALA A C 1
ATOM 653 O O . ALA A 1 85 ? -0.585 7.632 -24.197 1.00 91.31 85 ALA A O 1
ATOM 654 N N . ILE A 1 86 ? -1.135 9.803 -24.069 1.00 89.25 86 ILE A N 1
ATOM 655 C CA . ILE A 1 86 ? -2.406 9.597 -23.383 1.00 89.25 86 ILE A CA 1
ATOM 656 C C . ILE A 1 86 ? -3.437 9.198 -24.449 1.00 89.25 86 ILE A C 1
ATOM 658 O O . ILE A 1 86 ? -3.600 9.934 -25.429 1.00 89.25 86 ILE A O 1
ATOM 662 N N . PRO A 1 87 ? -4.128 8.051 -24.305 1.00 84.50 87 PRO A N 1
ATOM 663 C CA . PRO A 1 87 ? -5.091 7.598 -25.303 1.00 84.50 87 PRO A CA 1
ATOM 664 C C . PRO A 1 87 ? -6.163 8.660 -25.591 1.00 84.50 87 PRO A C 1
ATOM 666 O O . PRO A 1 87 ? -6.833 9.149 -24.683 1.00 84.50 87 PRO A O 1
ATOM 669 N N . ALA A 1 88 ? -6.326 9.009 -26.872 1.00 71.44 88 ALA A N 1
ATOM 670 C CA . ALA A 1 88 ? -7.280 10.029 -27.322 1.00 71.44 88 ALA A CA 1
ATOM 671 C C . ALA A 1 88 ? -8.742 9.563 -27.225 1.00 71.44 88 ALA A C 1
ATOM 673 O O . ALA A 1 88 ? -9.664 10.372 -27.119 1.00 71.44 88 ALA A O 1
ATOM 674 N N . HIS A 1 89 ? -8.962 8.250 -27.267 1.00 63.81 89 HIS A N 1
ATOM 675 C CA . HIS A 1 89 ? -10.247 7.658 -26.944 1.00 63.81 89 HIS A CA 1
ATOM 676 C C . HIS A 1 89 ? -10.354 7.662 -25.418 1.00 63.81 89 HIS A C 1
ATOM 678 O O . HIS A 1 89 ? -9.663 6.901 -24.746 1.00 63.81 89 HIS A O 1
ATOM 684 N N . HIS A 1 90 ? -11.159 8.574 -24.869 1.00 63.84 90 HIS A N 1
ATOM 685 C CA . HIS A 1 90 ? -11.468 8.680 -23.438 1.00 63.84 90 HIS A CA 1
ATOM 686 C C . HIS A 1 90 ? -12.278 7.462 -22.952 1.00 63.84 90 HIS A C 1
ATOM 688 O O . HIS A 1 90 ? -13.390 7.594 -22.455 1.00 63.84 90 HIS A O 1
ATOM 694 N N . GLU A 1 91 ? -11.749 6.255 -23.142 1.00 62.84 91 GLU A N 1
ATOM 695 C CA . GLU A 1 91 ? -12.365 4.998 -22.713 1.00 62.84 91 GLU A CA 1
ATOM 696 C C . GLU A 1 91 ? -12.370 4.870 -21.184 1.00 62.84 91 GLU A C 1
ATOM 698 O O . GLU A 1 91 ? -13.131 4.084 -20.624 1.00 62.84 91 GLU A O 1
ATOM 703 N N . SER A 1 92 ? -11.534 5.661 -20.505 1.00 67.06 92 SER A N 1
ATOM 704 C CA . SER A 1 92 ? -11.438 5.732 -19.055 1.00 67.06 92 SER A CA 1
ATOM 705 C C . SER A 1 92 ? -11.195 7.172 -18.600 1.00 67.06 92 SER A C 1
ATOM 707 O O . SER A 1 92 ? -10.366 7.883 -19.172 1.00 67.06 92 SER A O 1
ATOM 709 N N . ASP A 1 93 ? -11.870 7.580 -17.523 1.00 82.19 93 ASP A N 1
ATOM 710 C CA . ASP A 1 93 ? -11.667 8.881 -16.863 1.00 82.19 93 ASP A CA 1
ATOM 711 C C . ASP A 1 93 ? -10.347 8.944 -16.073 1.00 82.19 93 ASP A C 1
ATOM 713 O O . ASP A 1 93 ? -9.940 10.001 -15.581 1.00 82.19 93 ASP A O 1
ATOM 717 N N . ALA A 1 94 ? -9.674 7.799 -15.936 1.00 89.69 94 ALA A N 1
ATOM 718 C CA . ALA A 1 94 ? -8.426 7.655 -15.209 1.00 89.69 94 ALA A CA 1
ATOM 719 C C . ALA A 1 94 ? -7.531 6.552 -15.797 1.00 89.69 94 ALA A C 1
ATOM 721 O O . ALA A 1 94 ? -8.022 5.524 -16.276 1.00 89.69 94 ALA A O 1
ATOM 722 N N . TYR A 1 95 ? -6.216 6.728 -15.694 1.00 92.94 95 TYR A N 1
ATOM 723 C CA . TYR A 1 95 ? -5.215 5.742 -16.107 1.00 92.94 95 TYR A CA 1
ATOM 724 C C . TYR A 1 95 ? -4.177 5.528 -15.005 1.00 92.94 95 TYR A C 1
ATOM 726 O O . TYR A 1 95 ? -3.752 6.472 -14.349 1.00 92.94 95 TYR A O 1
ATOM 734 N N . LEU A 1 96 ? -3.741 4.285 -14.824 1.00 94.25 96 LEU A N 1
ATOM 735 C CA . LEU A 1 96 ? -2.586 3.932 -14.011 1.00 94.25 96 LEU A CA 1
ATOM 736 C C . LEU A 1 96 ? -1.316 4.122 -14.836 1.00 94.25 96 LEU A C 1
ATOM 738 O O . LEU A 1 96 ? -1.196 3.553 -15.920 1.00 94.25 96 LEU A O 1
ATOM 742 N N . LEU A 1 97 ? -0.370 4.879 -14.294 1.00 95.94 97 LEU A N 1
ATOM 743 C CA . LEU A 1 97 ? 1.002 4.926 -14.772 1.00 95.94 97 LEU A CA 1
ATOM 744 C C . LEU A 1 97 ? 1.755 3.741 -14.170 1.00 95.94 97 LEU A C 1
ATOM 746 O O . LEU A 1 97 ? 1.849 3.619 -12.943 1.00 95.94 97 LEU A O 1
ATOM 750 N N . VAL A 1 98 ? 2.276 2.868 -15.028 1.00 96.50 98 VAL A N 1
ATOM 751 C CA . VAL A 1 98 ? 3.026 1.680 -14.613 1.00 96.50 98 VAL A CA 1
ATOM 752 C C . VAL A 1 98 ? 4.438 1.689 -15.185 1.00 96.50 98 VAL A C 1
ATOM 754 O O . VAL A 1 98 ? 4.666 2.144 -16.305 1.00 96.50 98 VAL A O 1
ATOM 757 N N . VAL A 1 99 ? 5.372 1.143 -14.413 1.00 96.81 99 VAL A N 1
ATOM 758 C CA . VAL A 1 99 ? 6.696 0.727 -14.881 1.00 96.81 99 VAL A CA 1
ATOM 759 C C . VAL A 1 99 ? 6.608 -0.731 -15.286 1.00 96.81 99 VAL A C 1
ATOM 761 O O . VAL A 1 99 ? 6.172 -1.554 -14.483 1.00 96.81 99 VAL A O 1
ATOM 764 N N . LYS A 1 100 ? 7.045 -1.060 -16.498 1.00 96.12 100 LYS A N 1
ATOM 765 C CA . LYS A 1 100 ? 7.114 -2.431 -17.004 1.00 96.12 100 LYS A CA 1
ATOM 766 C C . LYS A 1 100 ? 8.558 -2.856 -17.191 1.00 96.12 100 LYS A C 1
ATOM 768 O O . LYS A 1 100 ? 9.304 -2.190 -17.905 1.00 96.12 100 LYS A O 1
ATOM 773 N N . MET A 1 101 ? 8.919 -3.976 -16.577 1.00 94.69 101 MET A N 1
ATOM 774 C CA . MET A 1 101 ? 10.282 -4.504 -16.564 1.00 94.69 101 MET A CA 1
ATOM 775 C C . MET A 1 101 ? 10.461 -5.616 -17.600 1.00 94.69 101 MET A C 1
ATOM 777 O O . MET A 1 101 ? 9.685 -6.575 -17.635 1.00 94.69 101 MET A O 1
ATOM 781 N N . TYR A 1 102 ? 11.534 -5.566 -18.387 1.00 91.38 102 TYR A N 1
ATOM 782 C 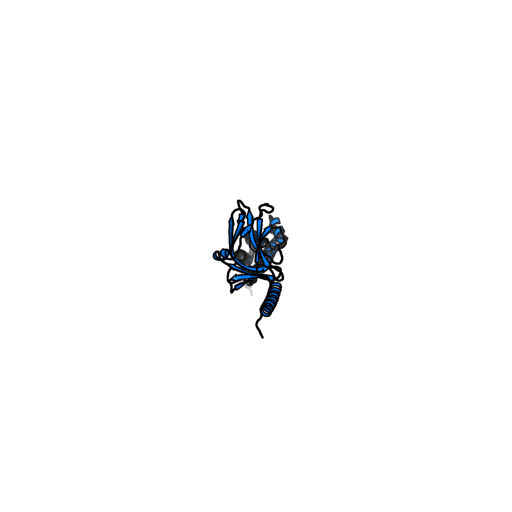CA . TYR A 1 102 ? 11.856 -6.604 -19.373 1.00 91.38 102 TYR A CA 1
ATOM 783 C C . TYR A 1 102 ? 12.887 -7.575 -18.791 1.00 91.38 102 TYR A C 1
ATOM 785 O O . TYR A 1 102 ? 13.870 -7.163 -18.187 1.00 91.38 102 TYR A O 1
ATOM 793 N N . ALA A 1 103 ? 12.630 -8.882 -18.909 1.00 83.75 103 ALA A N 1
ATOM 794 C CA . ALA A 1 103 ? 13.519 -9.898 -18.338 1.00 83.75 103 ALA A CA 1
ATOM 795 C C . ALA A 1 103 ? 14.774 -10.039 -19.197 1.00 83.75 103 ALA A C 1
ATOM 797 O O . ALA A 1 103 ? 14.640 -10.180 -20.412 1.00 83.75 103 ALA A O 1
ATOM 798 N N . ARG A 1 104 ? 15.960 -10.085 -18.571 1.00 82.19 104 ARG A N 1
ATOM 799 C CA . ARG A 1 104 ? 17.246 -10.314 -19.262 1.00 82.19 104 ARG A CA 1
ATOM 800 C C . ARG A 1 104 ? 17.528 -9.333 -20.404 1.00 82.19 104 ARG A C 1
ATOM 802 O O . ARG A 1 104 ? 18.319 -9.619 -21.303 1.00 82.19 104 ARG A O 1
ATOM 809 N N . GLU A 1 105 ? 16.865 -8.182 -20.381 1.00 86.62 105 GLU A N 1
ATOM 810 C CA . GLU A 1 105 ? 17.088 -7.101 -21.322 1.00 86.62 105 GLU A CA 1
ATOM 811 C C . GLU A 1 105 ? 17.766 -5.958 -20.584 1.00 86.62 105 GLU A C 1
ATOM 813 O O . GLU A 1 105 ? 17.282 -5.468 -19.563 1.00 86.62 105 GLU A O 1
ATOM 818 N N . TRP A 1 106 ? 18.888 -5.530 -21.141 1.00 85.62 106 TRP A N 1
ATOM 819 C CA . TRP A 1 106 ? 19.699 -4.453 -20.607 1.00 85.62 106 TRP A CA 1
ATOM 820 C C . TRP A 1 106 ? 19.609 -3.259 -21.540 1.00 85.62 106 TRP A C 1
ATOM 822 O O . TRP A 1 106 ? 19.514 -3.403 -22.764 1.00 85.62 106 TRP A O 1
ATOM 832 N N . ARG A 1 107 ? 19.623 -2.075 -20.949 1.00 85.62 107 ARG A N 1
ATOM 833 C CA . ARG A 1 107 ? 19.717 -0.809 -21.652 1.00 85.62 107 ARG A CA 1
ATOM 834 C C . ARG A 1 107 ? 21.066 -0.189 -21.328 1.00 85.62 107 ARG A C 1
ATOM 836 O O . ARG A 1 107 ? 21.410 -0.031 -20.163 1.00 85.62 107 ARG A O 1
ATOM 843 N N . GLU A 1 108 ? 21.788 0.198 -22.367 1.00 83.81 108 GLU A N 1
ATOM 844 C CA . GLU A 1 108 ? 22.998 1.003 -22.238 1.00 83.81 108 GLU A CA 1
ATOM 845 C C . GLU A 1 108 ? 22.603 2.444 -21.884 1.00 83.81 108 GLU A C 1
ATOM 847 O O . GLU A 1 108 ? 21.782 3.062 -22.571 1.00 83.81 108 GLU A O 1
ATOM 852 N N . VAL A 1 109 ? 23.135 2.948 -20.773 1.00 80.62 109 VAL A N 1
ATOM 853 C CA . VAL A 1 109 ? 22.936 4.332 -20.316 1.00 80.62 109 VAL A CA 1
ATOM 854 C C . VAL A 1 109 ? 24.117 5.186 -20.772 1.00 80.62 109 VAL A C 1
ATOM 856 O O . VAL A 1 109 ? 23.919 6.290 -21.277 1.00 80.62 109 VAL A O 1
ATOM 859 N N . ASP A 1 110 ? 25.330 4.645 -20.642 1.00 80.12 110 ASP A N 1
ATOM 860 C CA . ASP A 1 110 ? 26.573 5.163 -21.210 1.00 80.12 110 ASP A CA 1
ATOM 861 C C . ASP A 1 110 ? 27.522 4.001 -21.582 1.00 80.12 110 ASP A C 1
ATOM 863 O O . ASP A 1 110 ? 27.209 2.838 -21.332 1.00 80.12 110 ASP A O 1
ATOM 867 N N . GLU A 1 111 ? 28.693 4.305 -22.158 1.00 76.38 111 GLU A N 1
ATOM 868 C CA . GLU A 1 111 ? 29.670 3.297 -22.621 1.00 76.38 111 GLU A CA 1
ATOM 869 C C . GLU A 1 111 ? 30.176 2.342 -21.514 1.00 76.38 111 GLU A C 1
ATOM 871 O O . GLU A 1 111 ? 30.790 1.314 -21.809 1.00 76.38 111 GLU A O 1
ATOM 876 N N . MET A 1 112 ? 29.978 2.686 -20.238 1.00 79.12 112 MET A N 1
ATOM 877 C CA . MET A 1 112 ? 30.492 1.963 -19.070 1.00 79.12 112 MET A CA 1
ATOM 878 C C . MET A 1 112 ? 29.379 1.410 -18.168 1.00 79.12 112 MET A C 1
ATOM 880 O O . MET A 1 112 ? 29.670 0.614 -17.272 1.00 79.12 112 MET A O 1
ATOM 884 N N . TYR A 1 113 ? 28.126 1.815 -18.382 1.00 80.56 113 TYR A N 1
ATOM 885 C CA . TYR A 1 113 ? 27.005 1.533 -17.498 1.00 80.56 113 TYR A CA 1
ATOM 886 C C . TYR A 1 113 ? 25.766 1.077 -18.271 1.00 80.56 113 TYR A C 1
ATOM 888 O O . TYR A 1 113 ? 25.274 1.728 -19.195 1.00 80.56 113 TYR A O 1
ATOM 896 N N . SER A 1 114 ? 25.232 -0.067 -17.849 1.00 83.06 114 SER A N 1
ATOM 897 C CA . SER A 1 114 ? 23.962 -0.607 -18.320 1.00 83.06 114 SER A CA 1
ATOM 898 C C . SER A 1 114 ? 23.036 -0.862 -17.139 1.00 83.06 114 SER A C 1
ATOM 900 O O . SER A 1 114 ? 23.473 -1.297 -16.075 1.00 83.06 114 SER A O 1
ATOM 902 N N . GLU A 1 115 ? 21.750 -0.624 -17.352 1.00 86.25 115 GLU A N 1
ATOM 903 C CA . GLU A 1 115 ? 20.681 -0.850 -16.381 1.00 86.25 115 GLU A CA 1
ATOM 904 C C . GLU A 1 115 ? 19.667 -1.863 -16.930 1.00 86.25 115 GLU A C 1
ATOM 906 O O . GLU A 1 115 ? 19.630 -2.147 -18.132 1.00 86.25 115 GLU A O 1
ATOM 911 N N . SER A 1 116 ? 18.825 -2.422 -16.062 1.00 87.56 116 SER A N 1
ATOM 912 C CA . SER A 1 116 ? 17.716 -3.268 -16.504 1.00 87.56 116 SER A CA 1
ATOM 913 C C . SER A 1 116 ? 16.736 -2.451 -17.342 1.00 87.56 116 SER A C 1
ATOM 915 O O . SER A 1 116 ? 16.332 -1.356 -16.958 1.00 87.56 116 SER A O 1
ATOM 917 N N . LYS A 1 117 ? 16.319 -2.981 -18.491 1.00 91.44 117 LYS A N 1
ATOM 918 C CA . LYS A 1 117 ? 15.417 -2.266 -19.393 1.00 91.44 117 LYS A CA 1
ATOM 919 C C . LYS A 1 117 ? 14.004 -2.181 -18.812 1.00 91.44 117 LYS A C 1
ATOM 921 O O . LYS A 1 117 ? 13.415 -3.190 -18.414 1.00 91.44 117 LYS A O 1
ATOM 926 N N . TYR A 1 118 ? 13.424 -0.985 -18.870 1.00 93.44 118 TYR A N 1
ATOM 927 C CA . TYR A 1 118 ? 12.037 -0.724 -18.499 1.00 93.44 118 TYR A CA 1
ATOM 928 C C . TYR A 1 118 ? 11.355 0.252 -19.464 1.00 93.44 118 TYR A C 1
ATOM 930 O O . TYR A 1 118 ? 12.010 0.970 -20.219 1.00 93.44 118 TYR A O 1
ATOM 938 N N . THR A 1 119 ? 10.023 0.265 -19.449 1.00 93.88 119 THR A N 1
ATOM 939 C CA . THR A 1 119 ? 9.197 1.257 -20.156 1.00 93.88 119 THR A CA 1
ATOM 940 C C . THR A 1 119 ? 8.080 1.760 -19.256 1.00 93.88 119 THR A C 1
ATOM 942 O O . THR A 1 119 ? 7.634 1.047 -18.355 1.00 93.88 119 THR A O 1
ATOM 945 N N . PHE A 1 120 ? 7.590 2.965 -19.533 1.00 95.31 120 PHE A N 1
ATOM 946 C CA . PHE A 1 120 ? 6.378 3.476 -18.907 1.00 95.31 120 PHE A CA 1
ATOM 947 C C . PHE A 1 120 ? 5.161 3.210 -19.790 1.00 95.31 120 PHE A C 1
ATOM 949 O O . PHE A 1 120 ? 5.203 3.422 -21.001 1.00 95.31 120 PHE A O 1
ATOM 956 N N . GLU A 1 121 ? 4.067 2.759 -19.183 1.00 95.00 121 GLU A N 1
ATOM 957 C CA . GLU A 1 121 ? 2.806 2.500 -19.878 1.00 95.00 121 GLU A CA 1
ATOM 958 C C . GLU A 1 121 ? 1.633 3.121 -19.104 1.00 95.00 121 GLU A C 1
ATOM 960 O O . GLU A 1 121 ? 1.667 3.249 -17.877 1.00 95.00 121 GLU A O 1
ATOM 965 N N . LEU A 1 122 ? 0.579 3.502 -19.832 1.00 94.06 122 LEU A N 1
ATOM 966 C CA . LEU A 1 122 ? -0.699 3.911 -19.255 1.00 94.06 122 LEU A CA 1
ATOM 967 C C . LEU A 1 122 ? -1.713 2.782 -19.426 1.00 94.06 122 LEU A C 1
ATOM 969 O O . LEU A 1 122 ? -2.029 2.381 -20.544 1.00 94.06 122 LEU A O 1
ATOM 973 N N . LEU A 1 123 ? -2.247 2.290 -18.311 1.00 93.00 123 LEU A N 1
ATOM 974 C CA . LEU A 1 123 ? -3.272 1.247 -18.284 1.00 93.00 123 LEU A CA 1
ATOM 975 C C . LEU A 1 123 ? -4.587 1.830 -17.773 1.00 93.00 123 LEU A C 1
ATOM 977 O O . LEU A 1 123 ? -4.592 2.576 -16.799 1.00 93.00 123 LEU A O 1
ATOM 981 N N . GLY A 1 124 ? -5.727 1.482 -18.375 1.00 89.62 124 GLY A N 1
ATOM 982 C CA . GLY A 1 124 ? -7.024 1.882 -17.811 1.00 89.62 124 GLY A CA 1
ATOM 983 C C . GLY A 1 124 ? -7.168 1.343 -16.383 1.00 89.62 124 GLY A C 1
ATOM 984 O O . GLY A 1 124 ? -6.746 0.215 -16.124 1.00 89.62 124 GLY A O 1
ATOM 985 N N . VAL A 1 125 ? -7.767 2.101 -15.459 1.00 85.25 125 VAL A N 1
ATOM 986 C CA . VAL A 1 125 ? -7.798 1.754 -14.017 1.00 85.25 125 VAL A CA 1
ATOM 987 C C . VAL A 1 125 ? -8.407 0.380 -13.717 1.00 85.25 125 VAL A C 1
ATOM 989 O O . VAL A 1 125 ? -8.024 -0.244 -12.732 1.00 85.25 125 VAL A O 1
ATOM 992 N N . ASN A 1 126 ? -9.287 -0.135 -14.578 1.00 84.44 126 ASN A N 1
ATOM 993 C CA . ASN A 1 126 ? -9.914 -1.457 -14.432 1.00 84.44 126 ASN A CA 1
ATOM 994 C C . ASN A 1 126 ? -9.178 -2.584 -15.179 1.00 84.44 126 ASN A C 1
ATOM 996 O O . ASN A 1 126 ? -9.564 -3.747 -15.093 1.00 84.44 126 ASN A O 1
ATOM 1000 N N . SER A 1 127 ? -8.100 -2.265 -15.891 1.00 88.69 127 SER A N 1
ATOM 1001 C CA . SER A 1 127 ? -7.332 -3.235 -16.678 1.00 88.69 127 SER A CA 1
ATOM 1002 C C . SER A 1 127 ? -6.528 -4.159 -15.770 1.00 88.69 127 SER A C 1
ATOM 1004 O O . SER A 1 127 ? -6.164 -3.791 -14.647 1.00 88.69 127 SER A O 1
ATOM 1006 N N . LYS A 1 128 ? -6.216 -5.371 -16.237 1.00 89.94 128 LYS A N 1
ATOM 1007 C CA . LYS A 1 128 ? -5.295 -6.268 -15.527 1.00 89.94 128 LYS A CA 1
ATOM 1008 C C . LYS A 1 128 ? -3.886 -5.660 -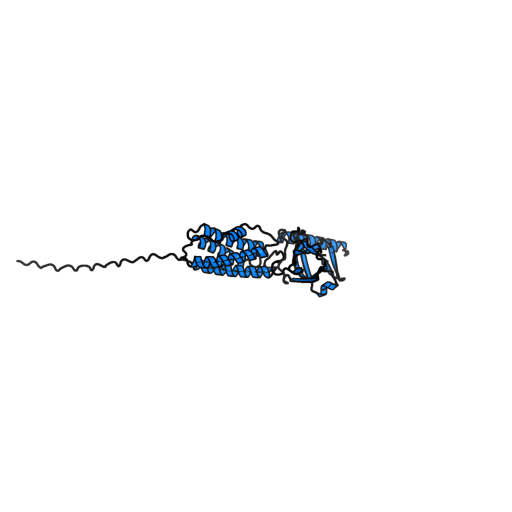15.547 1.00 89.94 128 LYS A C 1
ATOM 1010 O O . LYS A 1 128 ? -3.418 -5.240 -16.597 1.00 89.94 128 LYS A O 1
ATOM 1015 N N . ILE A 1 129 ? -3.233 -5.626 -14.386 1.00 91.19 129 ILE A N 1
ATOM 1016 C CA . ILE A 1 129 ? -1.818 -5.246 -14.279 1.00 91.19 129 ILE A CA 1
ATOM 1017 C C . ILE A 1 129 ? -0.996 -6.500 -14.563 1.00 91.19 129 ILE A C 1
ATOM 1019 O O . ILE A 1 129 ? -1.237 -7.536 -13.927 1.00 91.19 129 ILE A O 1
ATOM 1023 N N . ASP A 1 130 ? -0.080 -6.388 -15.521 1.00 93.75 130 ASP A N 1
ATOM 1024 C CA . ASP A 1 130 ? 0.854 -7.447 -15.887 1.00 93.75 130 ASP A CA 1
ATOM 1025 C C . ASP A 1 130 ? 1.766 -7.828 -14.710 1.00 93.75 130 ASP A C 1
ATOM 1027 O O . ASP A 1 130 ? 2.025 -7.013 -13.821 1.00 93.75 130 ASP A O 1
ATOM 1031 N N . ASP A 1 131 ? 2.236 -9.074 -14.677 1.00 94.25 131 ASP A N 1
ATOM 1032 C CA . ASP A 1 131 ? 3.028 -9.564 -13.547 1.00 94.25 131 ASP A CA 1
ATOM 1033 C C . ASP A 1 131 ? 4.416 -8.912 -13.481 1.00 94.25 131 ASP A C 1
ATOM 1035 O O . ASP A 1 131 ? 4.974 -8.799 -12.389 1.00 94.25 131 ASP A O 1
ATOM 1039 N N . ASP A 1 132 ? 4.921 -8.404 -14.609 1.00 95.19 132 ASP A N 1
ATOM 1040 C CA . ASP A 1 132 ? 6.173 -7.655 -14.723 1.00 95.19 132 ASP A CA 1
ATOM 1041 C C . ASP A 1 132 ? 5.981 -6.133 -14.615 1.00 95.19 132 ASP A C 1
ATOM 1043 O O . ASP A 1 132 ? 6.894 -5.364 -14.925 1.00 95.19 132 ASP A O 1
ATOM 1047 N N . SER A 1 133 ? 4.795 -5.678 -14.198 1.00 95.94 133 SER A N 1
ATOM 1048 C CA . SER A 1 133 ? 4.483 -4.257 -14.043 1.00 95.94 133 SER A CA 1
ATOM 1049 C C . SER A 1 133 ? 4.271 -3.837 -12.591 1.00 95.94 133 SER A C 1
ATOM 1051 O O . SER A 1 133 ? 3.648 -4.540 -11.793 1.00 95.94 133 SER A O 1
ATOM 1053 N N . LEU A 1 134 ? 4.745 -2.635 -12.269 1.00 96.38 134 LEU A N 1
ATOM 1054 C CA . LEU A 1 134 ? 4.550 -1.967 -10.988 1.00 96.38 134 LEU A CA 1
ATOM 1055 C C . LEU A 1 134 ? 3.799 -0.644 -11.209 1.00 96.38 134 LEU A C 1
ATOM 1057 O O . LEU A 1 134 ? 4.316 0.235 -11.899 1.00 96.38 134 LEU A O 1
ATOM 1061 N N . PRO A 1 135 ? 2.592 -0.464 -10.643 1.00 95.88 135 PRO A N 1
ATOM 1062 C CA . PRO A 1 135 ? 1.923 0.830 -10.645 1.00 95.88 135 PRO A CA 1
ATOM 1063 C C . PRO A 1 135 ? 2.686 1.837 -9.791 1.00 95.88 135 PRO A C 1
ATOM 1065 O O . PRO A 1 135 ? 2.979 1.556 -8.633 1.00 95.88 135 PRO A O 1
ATOM 1068 N N . ILE A 1 136 ? 2.955 3.008 -10.361 1.00 96.00 136 ILE A N 1
ATOM 1069 C CA . ILE A 1 136 ? 3.704 4.094 -9.713 1.00 96.00 136 ILE A CA 1
ATOM 1070 C C . ILE A 1 136 ? 2.907 5.400 -9.645 1.00 96.00 136 ILE A C 1
ATOM 1072 O O . ILE A 1 136 ? 3.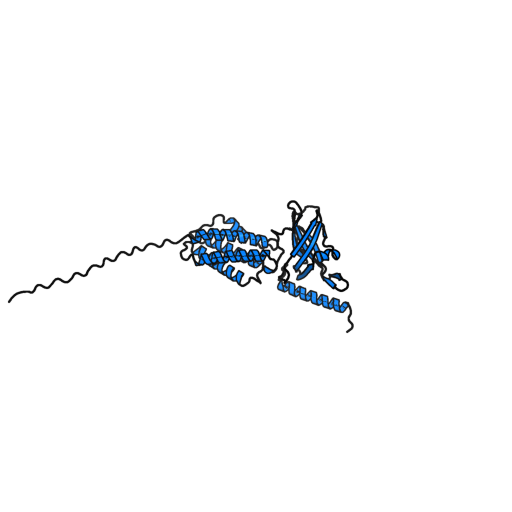245 6.289 -8.879 1.00 96.00 136 ILE A O 1
ATOM 1076 N N . GLY A 1 137 ? 1.821 5.529 -10.405 1.00 94.94 137 GLY A N 1
ATOM 1077 C CA . GLY A 1 137 ? 0.992 6.729 -10.391 1.00 94.94 137 GLY A CA 1
ATOM 1078 C C . GLY A 1 137 ? -0.399 6.471 -10.948 1.00 94.94 137 GLY A C 1
ATOM 1079 O O . GLY A 1 137 ? -0.672 5.429 -11.545 1.00 94.94 137 GLY A O 1
ATOM 1080 N N . CYS A 1 138 ? -1.283 7.445 -10.777 1.00 94.44 138 CYS A N 1
ATOM 1081 C CA . CYS A 1 138 ? -2.602 7.454 -11.391 1.00 94.44 138 CYS A CA 1
ATOM 1082 C C . CYS A 1 138 ? -2.873 8.856 -11.918 1.00 94.44 138 CYS A C 1
ATOM 1084 O O . CYS A 1 138 ? -2.706 9.825 -11.183 1.00 94.44 138 CYS A O 1
ATOM 1086 N N . ILE A 1 139 ? -3.282 8.970 -13.175 1.00 93.50 139 ILE A N 1
ATOM 1087 C CA . ILE A 1 139 ? -3.741 10.225 -13.760 1.00 93.50 139 ILE A CA 1
ATOM 1088 C C . ILE A 1 139 ? -5.255 10.213 -13.888 1.00 93.50 139 ILE A C 1
ATOM 1090 O O . ILE A 1 139 ? -5.853 9.190 -14.217 1.00 93.50 139 ILE A O 1
ATOM 1094 N N . VAL A 1 140 ? -5.874 11.360 -13.635 1.00 92.31 140 VAL A N 1
ATOM 1095 C CA . VAL A 1 140 ? -7.327 11.549 -13.691 1.00 92.31 140 VAL A CA 1
ATOM 1096 C C . VAL A 1 140 ? -7.660 12.736 -14.580 1.00 92.31 140 VAL A C 1
ATOM 1098 O O . VAL A 1 140 ? -6.936 13.734 -14.583 1.00 92.31 140 VAL A O 1
ATOM 1101 N N . ASN A 1 141 ? -8.763 12.641 -15.318 1.00 88.75 141 ASN A N 1
ATOM 1102 C CA . ASN A 1 141 ? -9.273 13.737 -16.128 1.00 88.75 141 ASN A CA 1
ATOM 1103 C C . ASN A 1 141 ? -10.358 14.504 -15.360 1.00 88.75 141 ASN A C 1
ATOM 1105 O O . ASN A 1 141 ? -11.546 14.212 -15.462 1.00 88.75 141 ASN A O 1
ATOM 1109 N N . GLN A 1 142 ? -9.945 15.484 -14.557 1.00 80.31 142 GLN A N 1
ATOM 1110 C CA . GLN A 1 142 ? -10.851 16.350 -13.797 1.00 80.31 142 GLN A CA 1
ATOM 1111 C C . GLN A 1 142 ? -10.531 17.801 -14.151 1.00 80.31 142 GLN A C 1
ATOM 1113 O O . GLN A 1 142 ? -9.761 18.451 -13.449 1.00 80.31 142 GLN A O 1
ATOM 1118 N N . TYR A 1 143 ? -11.116 18.285 -15.253 1.00 81.31 143 TYR A N 1
ATOM 1119 C CA . TYR A 1 143 ? -10.812 19.584 -15.884 1.00 81.31 143 TYR A CA 1
ATOM 1120 C C . TYR A 1 143 ? -9.445 19.642 -16.588 1.00 81.31 143 TYR A C 1
ATOM 1122 O O . TYR A 1 143 ? -8.850 20.708 -16.726 1.00 81.31 143 TYR A O 1
ATOM 1130 N N . GLY A 1 144 ? -8.968 18.486 -17.049 1.00 85.06 144 GLY A N 1
ATOM 1131 C CA . GLY A 1 144 ? -7.636 18.284 -17.604 1.00 85.06 144 GLY A CA 1
ATOM 1132 C C . GLY A 1 144 ? -6.959 17.083 -16.953 1.00 85.06 144 GLY A C 1
ATOM 1133 O O . GLY A 1 144 ? -7.300 16.690 -15.832 1.00 85.06 144 GLY A O 1
ATOM 1134 N N . TRP A 1 145 ? -6.006 16.489 -17.668 1.00 90.44 145 TRP A N 1
ATOM 1135 C CA . TRP A 1 145 ? -5.194 15.402 -17.136 1.00 90.44 145 TRP A CA 1
ATOM 1136 C C . TRP A 1 145 ? -4.265 15.925 -16.047 1.00 90.44 145 TRP A C 1
ATOM 1138 O O . TRP A 1 145 ? -3.485 16.850 -16.269 1.00 90.44 145 TRP A O 1
ATOM 1148 N N . ARG A 1 146 ? -4.341 15.313 -14.869 1.00 91.50 146 ARG A N 1
ATOM 1149 C CA . ARG A 1 146 ? -3.467 15.615 -13.736 1.00 91.50 146 ARG A CA 1
ATOM 1150 C C . ARG A 1 146 ? -3.096 14.349 -12.985 1.00 91.50 146 ARG A C 1
ATOM 1152 O O . ARG A 1 146 ? -3.855 13.378 -13.003 1.00 91.50 146 ARG A O 1
ATOM 1159 N N . LEU A 1 147 ? -1.958 14.383 -12.299 1.00 92.75 147 LEU A N 1
ATOM 1160 C CA . LEU A 1 147 ? -1.579 13.333 -11.364 1.00 92.75 147 LEU A CA 1
ATOM 1161 C C . LEU A 1 147 ? -2.528 13.350 -10.158 1.00 92.75 147 LEU A C 1
ATOM 1163 O O . LEU A 1 147 ? -2.878 14.406 -9.629 1.00 92.75 147 LEU A O 1
ATOM 1167 N N . ASN A 1 148 ? -2.979 12.173 -9.747 1.00 91.56 148 ASN A N 1
ATOM 1168 C CA . ASN A 1 148 ? -3.856 11.994 -8.607 1.00 91.56 148 ASN A CA 1
ATOM 1169 C C . ASN A 1 148 ? -3.052 11.790 -7.316 1.00 91.56 148 ASN A C 1
ATOM 1171 O O . ASN A 1 148 ? -2.966 10.683 -6.796 1.00 91.56 148 ASN A O 1
ATOM 1175 N N . GLU A 1 149 ? -2.467 12.865 -6.802 1.00 87.00 149 GLU A N 1
ATOM 1176 C CA . GLU A 1 149 ? -1.586 12.825 -5.622 1.00 87.00 149 GLU A CA 1
ATOM 1177 C C . GLU A 1 149 ? -2.341 12.689 -4.292 1.00 87.00 149 GLU A C 1
ATOM 1179 O O . GLU A 1 149 ? -1.752 12.362 -3.268 1.00 87.00 149 GLU A O 1
ATOM 1184 N N . ILE A 1 150 ? -3.646 12.971 -4.291 1.00 86.25 150 ILE A N 1
ATOM 1185 C CA . ILE A 1 150 ? -4.465 12.987 -3.070 1.00 86.25 150 ILE A CA 1
ATOM 1186 C C . ILE A 1 150 ? -4.993 11.586 -2.767 1.00 86.25 150 ILE A C 1
ATOM 1188 O O . ILE A 1 150 ? -4.976 11.127 -1.629 1.00 86.25 150 ILE A O 1
ATOM 1192 N N . ASP A 1 151 ? -5.478 10.918 -3.807 1.00 86.31 151 ASP A N 1
ATOM 1193 C CA . ASP A 1 151 ? -6.345 9.753 -3.679 1.00 86.31 151 ASP A CA 1
ATOM 1194 C C . ASP A 1 151 ? -5.650 8.447 -4.079 1.00 86.31 151 ASP A C 1
ATOM 1196 O O . ASP A 1 151 ? -6.204 7.368 -3.858 1.00 86.31 151 ASP A O 1
ATOM 1200 N N . PHE A 1 152 ? -4.479 8.524 -4.711 1.00 91.06 152 PHE A N 1
ATOM 1201 C CA . PHE A 1 152 ? -3.736 7.358 -5.161 1.00 91.06 152 PHE A CA 1
ATOM 1202 C C . PHE A 1 152 ? -2.371 7.293 -4.486 1.00 91.06 152 PHE A C 1
ATOM 1204 O O . PHE A 1 152 ? -1.576 8.224 -4.557 1.00 91.06 152 PHE A O 1
ATOM 1211 N N . VAL A 1 153 ? -2.090 6.134 -3.898 1.00 94.25 153 VAL A N 1
ATOM 1212 C CA . VAL A 1 153 ? -0.764 5.764 -3.415 1.00 94.25 153 VAL A CA 1
ATOM 1213 C C . VAL A 1 153 ? -0.378 4.466 -4.119 1.00 94.25 153 VAL A C 1
ATOM 1215 O O . VAL A 1 153 ? -1.207 3.549 -4.161 1.00 94.25 153 VAL A O 1
ATOM 1218 N N . PRO A 1 154 ? 0.844 4.357 -4.668 1.00 94.69 154 PRO A N 1
ATOM 1219 C CA . PRO A 1 154 ? 1.321 3.112 -5.251 1.00 94.69 154 PRO A CA 1
ATOM 1220 C C . PRO A 1 154 ? 1.180 1.931 -4.279 1.00 94.69 154 PRO A C 1
ATOM 1222 O O . PRO A 1 154 ? 1.249 2.114 -3.059 1.00 94.69 154 PRO A O 1
ATOM 1225 N N . PRO A 1 155 ? 1.023 0.697 -4.780 1.00 95.12 155 PRO A N 1
ATOM 1226 C CA . PRO A 1 155 ? 1.108 -0.488 -3.939 1.00 95.12 155 PRO A CA 1
ATOM 1227 C C . PRO A 1 155 ? 2.425 -0.495 -3.156 1.00 95.12 155 PRO A C 1
ATOM 1229 O O . PRO A 1 155 ? 3.494 -0.308 -3.733 1.00 95.12 155 PRO A O 1
ATOM 1232 N N . CYS A 1 156 ? 2.364 -0.732 -1.847 1.00 95.31 156 CYS A N 1
ATOM 1233 C CA . CYS A 1 156 ? 3.540 -0.800 -0.981 1.00 95.31 156 CYS A CA 1
ATOM 1234 C C . CYS A 1 156 ? 3.598 -2.151 -0.269 1.00 95.31 156 CYS A C 1
ATOM 1236 O O . CYS A 1 156 ? 2.584 -2.655 0.218 1.00 95.31 156 CYS A O 1
ATOM 1238 N N . LEU A 1 157 ? 4.797 -2.719 -0.156 1.00 94.75 157 LEU A N 1
ATOM 1239 C CA . LEU A 1 157 ? 5.041 -3.875 0.701 1.00 94.75 157 LEU A CA 1
ATOM 1240 C C . LEU A 1 157 ? 5.020 -3.480 2.178 1.00 94.75 157 LEU A C 1
ATOM 1242 O O . LEU A 1 157 ? 4.498 -4.245 2.986 1.00 94.75 157 LEU A O 1
ATOM 1246 N N . TYR A 1 158 ? 5.523 -2.287 2.505 1.00 94.31 158 TYR A N 1
ATOM 1247 C CA . TYR A 1 158 ? 5.614 -1.744 3.862 1.00 94.31 158 TYR A CA 1
ATOM 1248 C C . TYR A 1 158 ? 5.027 -0.333 3.928 1.00 94.31 158 TYR A C 1
ATOM 1250 O O . TYR A 1 158 ? 5.124 0.423 2.964 1.00 94.31 158 TYR A O 1
ATOM 1258 N N . LEU A 1 159 ? 4.458 0.052 5.073 1.00 94.75 159 LEU A N 1
ATOM 1259 C CA . LEU A 1 159 ? 3.932 1.410 5.277 1.00 94.75 159 LEU A CA 1
ATOM 1260 C C . LEU A 1 159 ? 5.029 2.477 5.142 1.00 94.75 159 LEU A C 1
ATOM 1262 O O . LEU A 1 159 ? 4.778 3.560 4.622 1.00 94.75 159 LEU A O 1
ATOM 1266 N N . SER A 1 160 ? 6.251 2.160 5.577 1.00 93.12 160 SER A N 1
ATOM 1267 C CA . SER A 1 160 ? 7.403 3.068 5.539 1.00 93.12 160 SER A CA 1
ATOM 1268 C C . SER A 1 160 ? 7.923 3.359 4.129 1.00 93.12 160 SER A C 1
ATOM 1270 O O . SER A 1 160 ? 8.702 4.294 3.965 1.00 93.12 160 SER A O 1
ATOM 1272 N N . ALA A 1 161 ? 7.458 2.632 3.109 1.00 93.56 161 ALA A N 1
ATOM 1273 C CA . ALA A 1 161 ? 7.823 2.887 1.718 1.00 93.56 161 ALA A CA 1
ATOM 1274 C C . ALA A 1 161 ? 7.172 4.162 1.145 1.00 93.56 161 ALA A C 1
ATOM 1276 O O . ALA A 1 161 ? 7.642 4.678 0.133 1.00 93.56 161 ALA A O 1
ATOM 1277 N N . HIS A 1 162 ? 6.106 4.687 1.771 1.00 94.31 162 HIS A N 1
ATOM 1278 C CA . HIS A 1 162 ? 5.433 5.897 1.295 1.00 94.31 162 HIS A CA 1
ATOM 1279 C C . HIS A 1 162 ? 4.960 6.812 2.443 1.00 94.31 162 HIS A C 1
ATOM 1281 O O . HIS A 1 162 ? 4.270 6.354 3.360 1.00 94.31 162 HIS A O 1
ATOM 1287 N N . PRO A 1 163 ? 5.234 8.132 2.392 1.00 92.12 163 PRO A N 1
ATOM 1288 C CA . PRO A 1 163 ? 4.917 9.054 3.487 1.00 92.12 163 PRO A CA 1
ATOM 1289 C C . PRO A 1 163 ? 3.416 9.148 3.803 1.00 92.12 163 PRO A C 1
ATOM 1291 O O . PRO A 1 163 ? 3.040 9.301 4.964 1.00 92.12 163 PRO A O 1
ATOM 1294 N N . MET A 1 164 ? 2.538 9.003 2.806 1.00 93.69 164 MET A N 1
ATOM 1295 C CA . MET A 1 164 ? 1.084 9.055 3.035 1.00 93.69 164 MET A CA 1
ATOM 1296 C C . MET A 1 164 ? 0.578 7.923 3.942 1.00 93.69 164 MET A C 1
ATOM 1298 O O . MET A 1 164 ? -0.273 8.176 4.796 1.00 93.69 164 MET A O 1
ATOM 1302 N N . TYR A 1 165 ? 1.136 6.711 3.838 1.00 94.81 165 TYR A N 1
ATOM 1303 C CA . TYR A 1 165 ? 0.806 5.619 4.762 1.00 94.81 165 TYR A CA 1
ATOM 1304 C C . TYR A 1 165 ? 1.330 5.894 6.170 1.00 94.81 165 TYR A C 1
ATOM 1306 O O . TYR A 1 165 ? 0.636 5.627 7.149 1.00 94.81 165 TYR A O 1
ATOM 1314 N N . MET A 1 166 ? 2.523 6.479 6.292 1.00 93.38 166 MET A N 1
ATOM 1315 C CA . MET A 1 166 ? 3.077 6.867 7.593 1.00 93.38 166 MET A CA 1
ATOM 1316 C C . MET A 1 166 ? 2.233 7.945 8.282 1.00 93.38 166 MET A C 1
ATOM 1318 O O . MET A 1 166 ? 2.055 7.899 9.501 1.00 93.38 166 MET A O 1
ATOM 1322 N N . ASN A 1 167 ? 1.655 8.870 7.512 1.00 93.81 167 ASN A N 1
ATOM 1323 C CA . ASN A 1 167 ? 0.720 9.870 8.024 1.00 93.81 167 ASN A CA 1
ATOM 1324 C C . ASN A 1 167 ? -0.591 9.230 8.513 1.00 93.81 167 ASN A C 1
ATOM 1326 O O . ASN A 1 167 ? -1.068 9.574 9.596 1.00 93.81 167 ASN A O 1
ATOM 1330 N N . GLN A 1 168 ? -1.156 8.275 7.762 1.00 93.75 168 GLN A N 1
ATOM 1331 C CA . GLN A 1 168 ? -2.333 7.511 8.201 1.00 93.75 168 GLN A CA 1
ATOM 1332 C C . GLN A 1 168 ? -2.044 6.707 9.469 1.00 93.75 168 GLN A C 1
ATOM 1334 O O . GLN A 1 168 ? -2.815 6.772 10.425 1.00 93.75 168 GLN A O 1
ATOM 1339 N N . LEU A 1 169 ? -0.902 6.018 9.518 1.00 95.44 169 LEU A N 1
ATOM 1340 C CA . LEU A 1 169 ? -0.463 5.278 10.696 1.00 95.44 169 LEU A CA 1
ATOM 1341 C C . LEU A 1 169 ? -0.392 6.186 11.929 1.00 95.44 169 LEU A C 1
ATOM 1343 O O . LEU A 1 169 ? -0.941 5.835 12.969 1.00 95.44 169 LEU A O 1
ATOM 1347 N N . GLY A 1 170 ? 0.226 7.364 11.806 1.00 94.75 170 GLY A N 1
ATOM 1348 C CA . GLY A 1 170 ? 0.325 8.328 12.903 1.00 94.75 170 GLY A CA 1
ATOM 1349 C C . GLY A 1 170 ? -1.042 8.807 13.406 1.00 94.75 170 GLY A C 1
ATOM 1350 O O . GLY A 1 170 ? -1.263 8.873 14.616 1.00 94.75 170 GLY A O 1
ATOM 1351 N N . ARG A 1 171 ? -1.985 9.080 12.492 1.00 94.56 171 ARG A N 1
ATOM 1352 C CA . ARG A 1 171 ? -3.370 9.458 12.837 1.00 94.56 171 ARG A CA 1
ATOM 1353 C C . ARG A 1 171 ? -4.104 8.332 13.567 1.00 94.56 171 ARG A C 1
ATOM 1355 O O . ARG A 1 171 ? -4.718 8.576 14.602 1.00 94.56 171 ARG A O 1
ATOM 1362 N N . ILE A 1 172 ? -4.015 7.099 13.067 1.00 95.06 172 ILE A N 1
ATOM 1363 C CA . ILE A 1 172 ? -4.654 5.931 13.693 1.00 95.06 172 ILE A CA 1
ATOM 1364 C C . ILE A 1 172 ? -4.049 5.668 15.073 1.00 95.06 172 ILE A C 1
ATOM 1366 O O . ILE A 1 172 ? -4.785 5.430 16.027 1.00 95.06 172 ILE A O 1
ATOM 1370 N N . GLN A 1 173 ? -2.724 5.753 15.208 1.00 94.19 173 GLN A N 1
ATOM 1371 C CA . GLN A 1 173 ? -2.033 5.586 16.487 1.00 94.19 173 GLN A CA 1
ATOM 1372 C C . GLN A 1 173 ? -2.485 6.617 17.525 1.00 94.19 173 GLN A C 1
ATOM 1374 O O . GLN A 1 173 ? -2.729 6.243 18.674 1.00 94.19 173 GLN A O 1
ATOM 1379 N N . SER A 1 174 ? -2.613 7.897 17.147 1.00 93.31 174 SER A N 1
ATOM 1380 C CA . SER A 1 174 ? -3.066 8.929 18.086 1.00 93.31 174 SER A CA 1
ATOM 1381 C C . SER A 1 174 ? -4.506 8.673 18.527 1.00 93.31 174 SER A C 1
ATOM 1383 O O . SER A 1 174 ? -4.774 8.632 19.725 1.00 93.31 174 SER A O 1
ATOM 1385 N N . LEU A 1 175 ? -5.408 8.394 17.578 1.00 93.19 175 LEU A N 1
ATOM 1386 C CA . LEU A 1 175 ? -6.807 8.066 17.863 1.00 93.19 175 LEU A CA 1
ATOM 1387 C C . LEU A 1 175 ? -6.927 6.838 18.771 1.00 93.19 175 LEU A C 1
ATOM 1389 O O . LEU A 1 175 ? -7.664 6.862 19.755 1.00 93.19 175 LEU A O 1
ATOM 1393 N N . ALA A 1 176 ? -6.174 5.779 18.474 1.00 92.50 176 ALA A N 1
ATOM 1394 C CA . ALA A 1 176 ? -6.185 4.556 19.262 1.00 92.50 176 ALA A CA 1
ATOM 1395 C C . ALA A 1 176 ? -5.719 4.799 20.698 1.00 92.50 176 ALA A C 1
ATOM 1397 O O . ALA A 1 176 ? -6.365 4.354 21.646 1.00 92.50 176 ALA A O 1
ATOM 1398 N N . LYS A 1 177 ? -4.630 5.551 20.870 1.00 92.00 177 LYS A N 1
ATOM 1399 C CA . LYS A 1 177 ? -4.101 5.893 22.191 1.00 92.00 177 LYS A CA 1
ATOM 1400 C C . LYS A 1 177 ? -5.081 6.749 22.993 1.00 92.00 177 LYS A C 1
ATOM 1402 O O . LYS A 1 177 ? -5.291 6.472 24.172 1.00 92.00 177 LYS A O 1
ATOM 1407 N N . ASP A 1 178 ? -5.709 7.735 22.360 1.00 92.06 178 ASP A N 1
ATOM 1408 C CA . ASP A 1 178 ? -6.669 8.626 23.016 1.00 92.06 178 ASP A CA 1
ATOM 1409 C C . ASP A 1 178 ? -7.917 7.868 23.488 1.00 92.06 178 ASP A C 1
ATOM 1411 O O . ASP A 1 178 ? -8.343 8.022 24.636 1.00 92.06 178 ASP A O 1
ATOM 1415 N N . ILE A 1 179 ? -8.480 7.004 22.635 1.00 92.12 179 ILE A N 1
ATOM 1416 C CA . ILE A 1 179 ? -9.620 6.151 23.001 1.00 92.12 179 ILE A CA 1
ATOM 1417 C C . ILE A 1 179 ? -9.219 5.191 24.120 1.00 92.12 179 ILE A C 1
ATOM 1419 O O . ILE A 1 179 ? -9.961 5.047 25.090 1.00 92.12 179 ILE A O 1
ATOM 1423 N N . TRP A 1 180 ? -8.044 4.566 24.025 1.00 92.25 180 TRP A N 1
ATOM 1424 C CA . TRP A 1 180 ? -7.572 3.608 25.020 1.00 92.25 180 TRP A CA 1
ATOM 1425 C C . TRP A 1 180 ? -7.435 4.226 26.417 1.00 92.25 180 TRP A C 1
ATOM 1427 O O . TRP A 1 180 ? -7.946 3.666 27.388 1.00 92.25 180 TRP A O 1
ATOM 1437 N N . VAL A 1 181 ? -6.807 5.403 26.520 1.00 91.56 181 VAL A N 1
ATOM 1438 C CA . VAL A 1 181 ? -6.647 6.121 27.796 1.00 91.56 181 VAL A CA 1
ATOM 1439 C C . VAL A 1 181 ? -8.008 6.459 28.403 1.00 91.56 181 VAL A C 1
ATOM 1441 O O . VAL A 1 181 ? -8.221 6.206 29.590 1.00 91.56 181 VAL A O 1
ATOM 1444 N N . LYS A 1 182 ? -8.948 6.967 27.595 1.00 91.56 182 LYS A N 1
ATOM 1445 C CA . LYS A 1 182 ? -10.312 7.265 28.056 1.00 91.56 182 LYS A CA 1
ATOM 1446 C C . LYS A 1 182 ? -11.059 6.000 28.494 1.00 91.56 182 LYS A C 1
ATOM 1448 O O . LYS A 1 182 ? -11.747 6.032 29.509 1.00 91.56 182 LYS A O 1
ATOM 1453 N N . CYS A 1 183 ? -10.876 4.876 27.795 1.00 90.50 183 CYS A N 1
ATOM 1454 C CA . CYS A 1 183 ? -11.506 3.607 28.166 1.00 90.50 183 CYS A CA 1
ATOM 1455 C C . CYS A 1 183 ? -11.050 3.109 29.541 1.00 90.50 183 CYS A C 1
ATOM 1457 O O . CYS A 1 183 ? -11.874 2.659 30.328 1.00 90.50 183 CYS A O 1
ATOM 1459 N N . ILE A 1 184 ? -9.751 3.211 29.849 1.00 89.19 184 ILE A N 1
ATOM 1460 C CA . ILE A 1 184 ? -9.209 2.811 31.159 1.00 89.19 184 ILE A CA 1
ATOM 1461 C C . ILE A 1 184 ? -9.763 3.699 32.285 1.00 89.19 184 ILE A C 1
ATOM 1463 O O . ILE A 1 184 ? -9.957 3.229 33.402 1.00 89.19 184 ILE A O 1
ATOM 1467 N N . GLN A 1 185 ? -10.005 4.979 32.000 1.00 89.38 185 GLN A N 1
ATOM 1468 C CA . GLN A 1 185 ? -10.505 5.946 32.981 1.00 89.38 185 GLN A CA 1
ATOM 1469 C C . GLN A 1 185 ? -12.016 5.836 33.242 1.00 89.38 185 GLN A C 1
ATOM 1471 O O . GLN A 1 185 ? -12.489 6.378 34.236 1.00 89.38 185 GLN A O 1
ATOM 1476 N N . ALA A 1 186 ? -12.774 5.150 32.383 1.00 88.06 186 ALA A N 1
ATOM 1477 C CA . ALA A 1 186 ? -14.227 5.008 32.482 1.00 88.06 186 ALA A CA 1
ATOM 1478 C C . ALA A 1 186 ? -14.643 3.804 33.359 1.00 88.06 186 ALA A C 1
ATOM 1480 O O . ALA A 1 186 ? -15.407 2.940 32.936 1.00 88.06 186 ALA A O 1
ATOM 1481 N N . ASP A 1 187 ? -14.141 3.745 34.594 1.00 79.06 187 ASP A N 1
ATOM 1482 C CA . ASP A 1 187 ? -14.311 2.622 35.534 1.00 79.06 187 ASP A CA 1
ATOM 1483 C C . ASP A 1 187 ? -15.765 2.366 35.980 1.00 79.06 187 ASP A C 1
ATOM 1485 O O . ASP A 1 187 ? -16.104 1.248 36.372 1.00 79.06 187 ASP A O 1
ATOM 1489 N N . ARG A 1 188 ? -16.631 3.381 35.900 1.00 82.94 188 A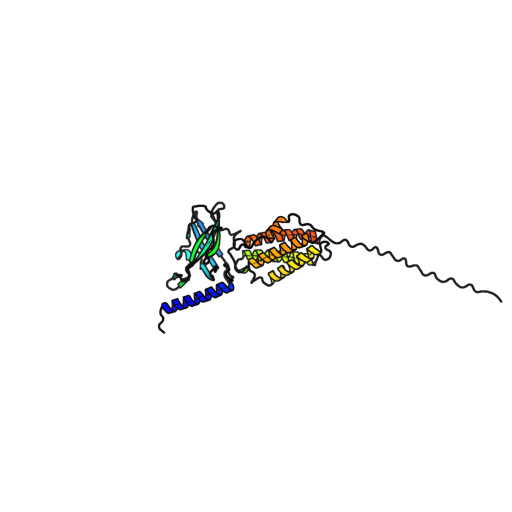RG A N 1
ATOM 1490 C CA . ARG A 1 188 ? -18.051 3.324 36.302 1.00 82.94 188 ARG A CA 1
ATOM 1491 C C . ARG A 1 188 ? -19.038 3.383 35.134 1.00 82.94 188 ARG A C 1
ATOM 1493 O O . ARG A 1 188 ? -20.183 3.785 35.328 1.00 82.94 188 ARG A O 1
ATOM 1500 N N . CYS A 1 189 ? -18.593 3.050 33.926 1.00 86.50 189 CYS A N 1
ATOM 1501 C CA . CYS A 1 189 ? -19.446 3.112 32.744 1.00 86.50 189 CYS A CA 1
ATOM 1502 C C . CYS A 1 189 ? -20.581 2.073 32.801 1.00 86.50 189 CYS A C 1
ATOM 1504 O O . CYS A 1 189 ? -20.311 0.901 33.053 1.00 86.50 189 CYS A O 1
ATOM 1506 N N . GLU A 1 190 ? -21.823 2.478 32.514 1.00 86.75 190 GLU A N 1
ATOM 1507 C CA . GLU A 1 190 ? -22.982 1.566 32.437 1.00 86.75 190 GLU A CA 1
ATOM 1508 C C . GLU A 1 190 ? -22.856 0.570 31.272 1.00 86.75 190 GLU A C 1
ATOM 1510 O O . GLU A 1 190 ? -23.190 -0.606 31.404 1.00 86.75 190 GLU A O 1
ATOM 1515 N N . ALA A 1 191 ? -22.300 1.012 30.140 1.00 88.25 191 ALA A N 1
ATOM 1516 C CA . ALA A 1 191 ? -22.094 0.192 28.945 1.00 88.25 191 ALA A CA 1
ATOM 1517 C C . ALA A 1 191 ? -20.812 -0.659 29.039 1.00 88.25 191 ALA A C 1
ATOM 1519 O O . ALA A 1 191 ? -19.863 -0.519 28.254 1.00 88.25 191 ALA A O 1
ATOM 1520 N N . ARG A 1 192 ? -20.749 -1.517 30.063 1.00 87.69 192 ARG A N 1
ATOM 1521 C CA . ARG A 1 192 ? -19.546 -2.289 30.415 1.00 87.69 192 ARG A CA 1
ATOM 1522 C C . ARG A 1 192 ? -19.098 -3.242 29.310 1.00 87.69 192 ARG A C 1
ATOM 1524 O O . ARG A 1 192 ? -17.894 -3.438 29.138 1.00 87.69 192 ARG A O 1
ATOM 1531 N N . ILE A 1 193 ? -20.039 -3.841 28.576 1.00 89.25 193 ILE A N 1
ATOM 1532 C CA . ILE A 1 193 ? -19.716 -4.825 27.535 1.00 89.25 193 ILE A CA 1
ATOM 1533 C C . ILE A 1 193 ? -19.048 -4.103 26.370 1.00 89.25 193 ILE A C 1
ATOM 1535 O O . ILE A 1 193 ? -17.929 -4.462 25.998 1.00 89.25 193 ILE A O 1
ATOM 1539 N N . LEU A 1 194 ? -19.668 -3.027 25.872 1.00 91.88 194 LEU A N 1
ATOM 1540 C CA . LEU A 1 194 ? -19.080 -2.192 24.823 1.00 91.88 194 LEU A CA 1
ATOM 1541 C C . LEU A 1 194 ? -17.691 -1.684 25.226 1.00 91.88 194 LEU A C 1
ATOM 1543 O O . LEU A 1 194 ? -16.743 -1.795 24.445 1.00 91.88 194 LEU A O 1
ATOM 1547 N N . LEU A 1 195 ? -17.560 -1.161 26.449 1.00 91.69 195 LEU A N 1
ATOM 1548 C CA . LEU A 1 195 ? -16.293 -0.638 26.947 1.00 91.69 195 LEU A CA 1
ATOM 1549 C C . LEU A 1 195 ? -15.204 -1.718 26.984 1.00 91.69 195 LEU A C 1
ATOM 1551 O O . LEU A 1 195 ? -14.075 -1.454 26.573 1.00 91.69 195 LEU A O 1
ATOM 1555 N N . SER A 1 196 ? -15.526 -2.933 27.438 1.00 91.06 196 SER A N 1
ATOM 1556 C CA . SER A 1 196 ? -14.559 -4.036 27.497 1.00 91.06 196 SER A CA 1
ATOM 1557 C C . SER A 1 196 ? -14.081 -4.494 26.116 1.00 91.06 196 SER A C 1
ATOM 1559 O O . SER A 1 196 ? -12.873 -4.647 25.922 1.00 91.06 196 SER A O 1
ATOM 1561 N N . GLU A 1 197 ? -14.993 -4.645 25.150 1.00 92.69 197 GLU A N 1
ATOM 1562 C CA . GLU A 1 197 ? -14.672 -5.077 23.785 1.00 92.69 197 GLU A CA 1
ATOM 1563 C C . GLU A 1 197 ? -13.796 -4.038 23.079 1.00 92.69 197 GLU A C 1
ATOM 1565 O O . GLU A 1 197 ? -12.738 -4.360 22.529 1.00 92.69 197 GLU A O 1
ATOM 1570 N N . VAL A 1 198 ? -14.182 -2.762 23.176 1.00 93.25 198 VAL A N 1
ATOM 1571 C CA . VAL A 1 198 ? -13.420 -1.641 22.615 1.00 93.25 198 VAL A CA 1
ATOM 1572 C C . VAL A 1 198 ? -12.048 -1.522 23.274 1.00 93.25 198 VAL A C 1
ATOM 1574 O O . VAL A 1 198 ? -11.051 -1.412 22.563 1.00 93.25 198 VAL A O 1
ATOM 1577 N N . CYS A 1 199 ? -11.964 -1.580 24.607 1.00 92.88 199 CYS A N 1
ATOM 1578 C CA . CYS A 1 199 ? -10.701 -1.450 25.338 1.00 92.88 199 CYS A CA 1
ATOM 1579 C C . CYS A 1 199 ? -9.718 -2.586 24.996 1.00 92.88 199 CYS A C 1
ATOM 1581 O O . CYS A 1 199 ? -8.524 -2.350 24.768 1.00 92.88 199 CYS A O 1
ATOM 1583 N N . LEU A 1 200 ? -10.212 -3.825 24.899 1.00 92.69 200 LEU A N 1
ATOM 1584 C CA . LEU A 1 200 ? -9.390 -4.973 24.525 1.00 92.69 200 LEU A CA 1
ATOM 1585 C C . LEU A 1 200 ? -8.893 -4.867 23.079 1.00 92.69 200 LEU A C 1
ATOM 1587 O O . LEU A 1 200 ? -7.711 -5.099 22.823 1.00 92.69 200 LEU A O 1
ATOM 1591 N N . ALA A 1 201 ? -9.766 -4.500 22.141 1.00 94.25 201 ALA A N 1
ATOM 1592 C CA . ALA A 1 201 ? -9.384 -4.337 20.744 1.00 94.25 201 ALA A CA 1
ATOM 1593 C C . ALA A 1 201 ? -8.373 -3.195 20.568 1.00 94.25 201 ALA A C 1
ATOM 1595 O O . ALA A 1 201 ? -7.313 -3.390 19.972 1.00 94.25 201 ALA A O 1
ATOM 1596 N N . ILE A 1 202 ? -8.650 -2.022 21.144 1.00 93.25 202 ILE A N 1
ATOM 1597 C CA . ILE A 1 202 ? -7.823 -0.834 20.926 1.00 93.25 202 ILE A CA 1
ATOM 1598 C C . ILE A 1 202 ? -6.452 -0.933 21.592 1.00 93.25 202 ILE A C 1
ATOM 1600 O O . ILE A 1 202 ? -5.472 -0.448 21.036 1.00 93.25 202 ILE A O 1
ATOM 1604 N N . SER A 1 203 ? -6.350 -1.606 22.742 1.00 92.25 203 SER A N 1
ATOM 1605 C CA . SER A 1 203 ? -5.058 -1.851 23.391 1.00 92.25 203 SER A CA 1
ATOM 1606 C C . SER A 1 203 ? -4.157 -2.744 22.535 1.00 92.25 203 SER A C 1
ATOM 1608 O O . SER A 1 203 ? -2.975 -2.445 22.374 1.00 92.25 203 SER A O 1
ATOM 1610 N N . ARG A 1 204 ? -4.715 -3.796 21.920 1.00 91.62 204 ARG A N 1
ATOM 1611 C CA . ARG A 1 204 ? -3.984 -4.666 20.985 1.00 91.62 204 ARG A CA 1
ATOM 1612 C C . ARG A 1 204 ? -3.510 -3.895 19.759 1.00 91.62 204 ARG A C 1
ATOM 1614 O O . ARG A 1 204 ? -2.327 -3.972 19.433 1.00 91.62 204 ARG A O 1
ATOM 1621 N N . VAL A 1 205 ? -4.403 -3.118 19.141 1.00 92.31 205 VAL A N 1
ATOM 1622 C CA . VAL A 1 205 ? -4.072 -2.263 17.992 1.00 92.31 205 VAL A CA 1
ATOM 1623 C C . VAL A 1 205 ? -2.967 -1.278 18.373 1.00 92.31 205 VAL A C 1
ATOM 1625 O O . VAL A 1 205 ? -1.928 -1.247 17.723 1.00 92.31 205 VAL A O 1
ATOM 1628 N N . ALA A 1 206 ? -3.125 -0.520 19.460 1.00 91.06 206 ALA A N 1
ATOM 1629 C CA . ALA A 1 206 ? -2.154 0.489 19.880 1.00 91.06 206 ALA A CA 1
ATOM 1630 C C . ALA A 1 206 ? -0.762 -0.107 20.151 1.00 91.06 206 ALA A C 1
ATOM 1632 O O . ALA A 1 206 ? 0.238 0.446 19.697 1.00 91.06 206 ALA A O 1
ATOM 1633 N N . ILE A 1 207 ? -0.689 -1.251 20.845 1.00 91.44 207 ILE A N 1
ATOM 1634 C CA . ILE A 1 207 ? 0.580 -1.946 21.108 1.00 91.44 207 ILE A CA 1
ATOM 1635 C C . ILE A 1 207 ? 1.214 -2.406 19.797 1.00 91.44 207 ILE A C 1
ATOM 1637 O O . ILE A 1 207 ? 2.401 -2.173 19.578 1.00 91.44 207 ILE A O 1
ATOM 1641 N N . ARG A 1 208 ? 0.439 -3.044 18.917 1.00 93.50 208 ARG A N 1
ATOM 1642 C CA . ARG A 1 208 ? 0.959 -3.561 17.652 1.00 93.50 208 ARG A CA 1
ATOM 1643 C C . ARG A 1 208 ? 1.475 -2.440 16.759 1.00 93.50 208 ARG A C 1
ATOM 1645 O O . ARG A 1 208 ? 2.598 -2.522 16.272 1.00 93.50 208 ARG A O 1
ATOM 1652 N N . LEU A 1 209 ? 0.689 -1.377 16.594 1.00 93.19 209 LEU A N 1
ATOM 1653 C CA . LEU A 1 209 ? 1.076 -0.234 15.773 1.00 93.19 209 LEU A CA 1
ATOM 1654 C C . LEU A 1 209 ? 2.337 0.458 16.307 1.00 93.19 209 LEU A C 1
ATOM 1656 O O . LEU A 1 209 ? 3.119 0.960 15.506 1.00 93.19 209 LEU A O 1
ATOM 1660 N N . ASP A 1 210 ? 2.549 0.487 17.625 1.00 90.19 210 ASP A N 1
ATOM 1661 C CA . ASP A 1 210 ? 3.767 1.031 18.242 1.00 90.19 210 ASP A CA 1
ATOM 1662 C C . ASP A 1 210 ? 4.986 0.114 18.046 1.00 90.19 210 ASP A C 1
ATOM 1664 O O . ASP A 1 210 ? 6.062 0.583 17.678 1.00 90.19 210 ASP A O 1
ATOM 1668 N N . LYS A 1 211 ? 4.834 -1.198 18.276 1.00 92.19 211 LYS A N 1
ATOM 1669 C CA . LYS A 1 211 ? 5.957 -2.154 18.284 1.00 92.19 211 LYS A CA 1
ATOM 1670 C C . LYS A 1 211 ? 6.371 -2.664 16.908 1.00 92.19 211 LYS A C 1
ATOM 1672 O O . LYS A 1 211 ? 7.537 -2.997 16.730 1.00 92.19 211 LYS A O 1
ATOM 1677 N N . GLU A 1 212 ? 5.447 -2.726 15.955 1.00 92.88 212 GLU A N 1
ATOM 1678 C CA . GLU A 1 212 ? 5.678 -3.285 14.613 1.00 92.88 212 GLU A CA 1
ATOM 1679 C C . GLU A 1 212 ? 5.745 -2.201 13.524 1.00 92.88 212 GLU A C 1
ATOM 1681 O O . GLU A 1 212 ? 5.686 -2.514 12.339 1.00 92.88 212 GLU A O 1
ATOM 1686 N N . ARG A 1 213 ? 5.886 -0.920 13.898 1.00 88.75 213 ARG A N 1
ATOM 1687 C CA . ARG A 1 213 ? 5.828 0.237 12.983 1.00 88.75 213 ARG A CA 1
ATOM 1688 C C . ARG A 1 213 ? 6.594 0.050 11.669 1.00 88.75 213 ARG A C 1
ATOM 1690 O O . ARG A 1 213 ? 6.074 0.405 10.613 1.00 88.75 213 ARG A O 1
ATOM 1697 N N . ASP A 1 214 ? 7.803 -0.494 11.739 1.00 87.50 214 ASP A N 1
ATOM 1698 C CA . ASP A 1 214 ? 8.709 -0.592 10.591 1.00 87.50 214 ASP A CA 1
ATOM 1699 C C . ASP A 1 214 ? 8.420 -1.795 9.683 1.00 87.50 214 ASP A C 1
ATOM 1701 O O . ASP A 1 214 ? 8.817 -1.794 8.519 1.00 87.50 214 ASP A O 1
ATOM 1705 N N . THR A 1 215 ? 7.718 -2.812 10.190 1.00 90.94 215 THR A N 1
ATOM 1706 C CA . THR A 1 215 ? 7.410 -4.057 9.466 1.00 90.94 215 THR A CA 1
ATOM 1707 C C . THR A 1 215 ? 5.953 -4.150 9.026 1.00 90.94 215 THR A C 1
ATOM 1709 O O . THR A 1 215 ? 5.592 -5.072 8.290 1.00 90.94 215 THR A O 1
ATOM 1712 N N . LEU A 1 216 ? 5.116 -3.198 9.444 1.00 94.81 216 LEU A N 1
ATOM 1713 C CA . LEU A 1 216 ? 3.716 -3.152 9.061 1.00 94.81 216 LEU A CA 1
ATOM 1714 C C . LEU A 1 216 ? 3.549 -2.977 7.553 1.00 94.81 216 LEU A C 1
ATOM 1716 O O . LEU A 1 216 ? 4.183 -2.145 6.901 1.00 94.81 216 LEU A O 1
ATOM 1720 N N . THR A 1 217 ? 2.611 -3.746 7.023 1.00 94.62 217 THR A N 1
ATOM 1721 C CA . THR A 1 217 ? 2.165 -3.696 5.630 1.00 94.62 217 THR A CA 1
ATOM 1722 C C . THR A 1 217 ? 0.801 -2.992 5.540 1.00 94.62 217 THR A C 1
ATOM 1724 O O . THR A 1 217 ? 0.044 -3.022 6.518 1.00 94.62 217 THR A O 1
ATOM 1727 N N . PRO A 1 218 ? 0.419 -2.411 4.384 1.00 95.19 218 PRO A N 1
ATOM 1728 C CA . PRO A 1 218 ? -0.914 -1.823 4.201 1.00 95.19 218 PRO A CA 1
ATOM 1729 C C . PRO A 1 218 ? -2.062 -2.776 4.566 1.00 95.19 218 PRO A C 1
ATOM 1731 O O . PRO A 1 218 ? -3.014 -2.373 5.225 1.00 95.19 218 PRO A O 1
ATOM 1734 N N . ASN A 1 219 ? -1.948 -4.065 4.233 1.00 93.88 219 ASN A N 1
ATOM 1735 C CA . ASN A 1 219 ? -2.977 -5.068 4.539 1.00 93.88 219 ASN A CA 1
ATOM 1736 C C . ASN A 1 219 ? -3.136 -5.288 6.040 1.00 93.88 219 ASN A C 1
ATOM 1738 O O . ASN A 1 219 ? -4.250 -5.469 6.520 1.00 93.88 219 ASN A O 1
ATOM 1742 N N . GLN A 1 220 ? -2.023 -5.302 6.774 1.00 94.88 220 GLN A N 1
ATOM 1743 C CA . GLN A 1 220 ? -2.055 -5.455 8.224 1.00 94.88 220 GLN A CA 1
ATOM 1744 C C . GLN A 1 220 ? -2.682 -4.225 8.875 1.00 94.88 220 GLN A C 1
ATOM 1746 O O . GLN A 1 220 ? -3.538 -4.388 9.735 1.00 94.88 220 GLN A O 1
ATOM 1751 N N . LEU A 1 221 ? -2.326 -3.014 8.429 1.00 95.69 221 LEU A N 1
ATOM 1752 C CA . LEU A 1 221 ? -2.951 -1.792 8.935 1.00 95.69 221 LEU A CA 1
ATOM 1753 C C . LEU A 1 221 ? -4.460 -1.781 8.662 1.00 95.69 221 LEU A C 1
ATOM 1755 O O . LEU A 1 221 ? -5.242 -1.528 9.573 1.00 95.69 221 LEU A O 1
ATOM 1759 N N . TYR A 1 222 ? -4.867 -2.113 7.435 1.00 96.38 222 TYR A N 1
ATOM 1760 C CA . TYR A 1 222 ? -6.276 -2.218 7.063 1.00 96.38 222 TYR A CA 1
ATOM 1761 C C . TYR A 1 222 ? -7.034 -3.222 7.941 1.00 96.38 222 TYR A C 1
ATOM 1763 O O . TYR A 1 222 ? -8.093 -2.897 8.476 1.00 96.38 222 TYR A O 1
ATOM 1771 N N . ALA A 1 223 ? -6.457 -4.406 8.168 1.00 95.00 223 ALA A N 1
ATOM 1772 C CA . ALA A 1 223 ? -7.046 -5.424 9.031 1.00 95.00 223 ALA A CA 1
ATOM 1773 C C . ALA A 1 223 ? -7.182 -4.954 10.489 1.00 95.00 223 ALA A C 1
ATOM 1775 O O . ALA A 1 223 ? -8.208 -5.209 11.113 1.00 95.00 223 ALA A O 1
ATOM 1776 N N . GLU A 1 224 ? -6.192 -4.242 11.041 1.00 95.19 224 GLU A N 1
ATOM 1777 C CA . GLU A 1 224 ? -6.290 -3.683 12.398 1.00 95.19 224 GLU A CA 1
ATOM 1778 C C . GLU A 1 224 ? -7.407 -2.638 12.513 1.00 95.19 224 GLU A C 1
ATOM 1780 O O . GLU A 1 224 ? -8.169 -2.643 13.483 1.00 95.19 224 GLU A O 1
ATOM 1785 N N . VAL A 1 225 ? -7.564 -1.780 11.501 1.00 95.62 225 VAL A N 1
ATOM 1786 C CA . VAL A 1 225 ? -8.655 -0.797 11.462 1.00 95.62 225 VAL A CA 1
ATOM 1787 C C . VAL A 1 225 ? -10.015 -1.494 11.349 1.00 95.62 225 VAL A C 1
ATOM 1789 O O . VAL A 1 225 ? -10.930 -1.174 12.110 1.00 95.62 225 VAL A O 1
ATOM 1792 N N . GLN A 1 226 ? -10.148 -2.497 10.475 1.00 94.94 226 GLN A N 1
ATOM 1793 C CA . GLN A 1 226 ? -11.366 -3.309 10.367 1.00 94.94 226 GLN A CA 1
ATOM 1794 C C . GLN A 1 226 ? -11.690 -4.052 11.669 1.00 94.94 226 GLN A C 1
ATOM 1796 O O . GLN A 1 226 ? -12.850 -4.070 12.085 1.00 94.94 226 GLN A O 1
ATOM 1801 N N . ASN A 1 227 ? -10.691 -4.631 12.342 1.00 93.50 227 ASN A N 1
ATOM 1802 C CA . ASN A 1 227 ? -10.867 -5.311 13.627 1.00 93.50 227 ASN A CA 1
ATOM 1803 C C . ASN A 1 227 ? -11.387 -4.350 14.696 1.00 93.50 227 ASN A C 1
ATOM 1805 O O . ASN A 1 227 ? -12.291 -4.702 15.455 1.00 93.50 227 ASN A O 1
ATOM 1809 N N . PHE A 1 228 ? -10.858 -3.126 14.738 1.00 94.31 228 PHE A N 1
ATOM 1810 C CA . PHE A 1 228 ? -11.313 -2.137 15.703 1.00 94.31 228 PHE A CA 1
ATOM 1811 C C . PHE A 1 228 ? -12.757 -1.685 15.434 1.00 94.31 228 PHE A C 1
ATOM 1813 O O . PHE A 1 228 ? -13.583 -1.688 16.351 1.00 94.31 228 PHE A O 1
ATOM 1820 N N . VAL A 1 229 ? -13.099 -1.389 14.175 1.00 95.12 229 VAL A N 1
ATOM 1821 C CA . VAL A 1 229 ? -14.485 -1.083 13.775 1.00 95.12 229 VAL A CA 1
ATOM 1822 C C . VAL A 1 229 ? -15.427 -2.237 14.136 1.00 95.12 229 VAL A C 1
ATOM 1824 O O . VAL A 1 229 ? -16.505 -2.012 14.688 1.00 95.12 229 VAL A O 1
ATOM 1827 N N . SER A 1 230 ? -14.998 -3.477 13.894 1.00 94.06 230 SER A N 1
ATOM 1828 C CA . SER A 1 230 ? -15.765 -4.684 14.216 1.00 94.06 230 SER A CA 1
ATOM 1829 C C . SER A 1 230 ? -16.042 -4.814 15.711 1.00 94.06 230 SER A C 1
ATOM 1831 O O . SER A 1 230 ? -17.180 -5.073 16.098 1.00 94.06 230 SER A O 1
ATOM 1833 N N . ALA A 1 231 ? -15.029 -4.599 16.555 1.00 94.06 231 ALA A N 1
ATOM 1834 C CA . ALA A 1 231 ? -15.168 -4.670 18.008 1.00 94.06 231 ALA A CA 1
ATOM 1835 C C . ALA A 1 231 ? -16.173 -3.638 18.538 1.00 94.06 231 ALA A C 1
ATOM 1837 O O . ALA A 1 231 ? -17.005 -3.964 19.382 1.00 94.06 231 ALA A O 1
ATOM 1838 N N . PHE A 1 232 ? -16.157 -2.418 17.994 1.00 94.19 232 PHE A N 1
ATOM 1839 C CA . PHE A 1 232 ? -17.135 -1.392 18.351 1.00 94.19 232 PHE A CA 1
ATOM 1840 C C . PHE A 1 232 ? -18.567 -1.800 17.971 1.00 94.19 232 PHE A C 1
ATOM 1842 O O . PHE A 1 232 ? -19.467 -1.745 18.807 1.00 94.19 232 PHE A O 1
ATOM 1849 N N . VAL A 1 233 ? -18.785 -2.267 16.737 1.00 93.44 233 VAL A N 1
ATOM 1850 C CA . VAL A 1 233 ? -20.116 -2.702 16.277 1.00 93.44 233 VAL A CA 1
ATOM 1851 C C . VAL A 1 233 ? -20.634 -3.886 17.094 1.00 93.44 233 VAL A C 1
ATOM 1853 O O . VAL A 1 233 ? -21.804 -3.899 17.478 1.00 93.44 233 VAL A O 1
ATOM 1856 N N . LEU A 1 234 ? -19.783 -4.878 17.368 1.00 91.69 234 LEU A N 1
ATOM 1857 C CA . LEU A 1 234 ? -20.144 -6.033 18.192 1.00 91.69 234 LEU A CA 1
ATOM 1858 C C . LEU A 1 234 ? -20.464 -5.610 19.626 1.00 91.69 234 LEU A C 1
ATOM 1860 O O . LEU A 1 234 ? -21.503 -6.009 20.147 1.00 91.69 234 LEU A O 1
ATOM 1864 N N . GLY A 1 235 ? -19.646 -4.740 20.222 1.00 91.56 235 GLY A N 1
ATOM 1865 C CA . GLY A 1 235 ? -19.906 -4.167 21.539 1.00 91.56 235 GLY A CA 1
ATOM 1866 C C . GLY A 1 235 ? -21.262 -3.464 21.603 1.00 91.56 235 GLY A C 1
ATOM 1867 O O . GLY A 1 235 ? -22.055 -3.758 22.490 1.00 91.56 235 GLY A O 1
ATOM 1868 N N . CYS A 1 236 ? -21.593 -2.626 20.614 1.00 90.88 236 CYS A N 1
ATOM 1869 C CA . CYS A 1 236 ? -22.891 -1.947 20.551 1.00 90.88 236 CYS A CA 1
ATOM 1870 C C . CYS A 1 236 ? -24.080 -2.897 20.346 1.00 90.88 236 CYS A C 1
ATOM 1872 O O . CYS A 1 236 ? -25.205 -2.516 20.636 1.00 90.88 236 CYS A O 1
ATOM 1874 N N . ARG A 1 237 ? -23.870 -4.098 19.794 1.00 88.94 237 ARG A N 1
ATOM 1875 C CA . ARG A 1 237 ? -24.938 -5.097 19.615 1.00 88.94 237 ARG A CA 1
ATOM 1876 C C . ARG A 1 237 ? -25.151 -5.968 20.847 1.00 88.94 237 ARG A C 1
ATOM 1878 O O . ARG A 1 237 ? -26.251 -6.480 21.034 1.00 88.94 237 ARG A O 1
ATOM 1885 N N . LEU A 1 238 ? -24.091 -6.201 21.615 1.00 87.94 238 LEU A N 1
ATOM 1886 C CA . LEU A 1 238 ? -24.119 -7.039 22.812 1.00 87.94 238 LEU A CA 1
ATOM 1887 C C . LEU A 1 238 ? -24.532 -6.254 24.058 1.00 87.94 238 LEU A C 1
ATOM 1889 O O . LEU A 1 238 ? -25.090 -6.838 24.985 1.00 87.94 238 LEU A O 1
ATOM 1893 N N . ASP A 1 239 ? -24.249 -4.955 24.087 1.00 86.44 239 ASP A N 1
ATOM 1894 C CA . ASP A 1 239 ? -24.604 -4.088 25.200 1.00 86.44 239 ASP A CA 1
ATOM 1895 C C . ASP A 1 239 ? -26.106 -3.757 25.194 1.00 86.44 239 ASP A C 1
ATOM 1897 O O . ASP A 1 239 ? -26.701 -3.487 24.152 1.00 86.44 239 ASP A O 1
ATOM 1901 N N . CYS A 1 240 ? -26.741 -3.795 26.363 1.00 78.19 240 CYS A N 1
ATOM 1902 C CA . CYS A 1 240 ? -28.171 -3.528 26.504 1.00 78.19 240 CYS A CA 1
ATOM 1903 C C . CYS A 1 240 ? -28.502 -2.036 26.662 1.00 78.19 240 CYS A C 1
ATOM 1905 O O . CYS A 1 240 ? -29.674 -1.669 26.558 1.00 78.19 240 CYS A O 1
ATOM 1907 N N . HIS A 1 241 ? -27.501 -1.183 26.902 1.00 76.75 241 HIS A N 1
ATOM 1908 C CA . HIS A 1 241 ? -27.693 0.241 27.186 1.00 76.75 241 HIS A CA 1
ATOM 1909 C C . HIS A 1 241 ? -27.502 1.142 25.961 1.00 76.75 241 HIS A C 1
ATOM 1911 O O . HIS A 1 241 ? -27.871 2.316 25.998 1.00 76.75 241 HIS A O 1
ATOM 1917 N N . ILE A 1 242 ? -26.937 0.620 24.869 1.00 80.88 242 ILE A N 1
ATOM 1918 C CA . ILE A 1 242 ? -26.603 1.393 23.669 1.00 80.88 242 ILE A CA 1
ATOM 1919 C C . ILE A 1 242 ? -27.106 0.663 22.432 1.00 80.88 242 ILE A C 1
ATOM 1921 O O . ILE A 1 242 ? -26.913 -0.535 22.285 1.00 80.88 242 ILE A O 1
ATOM 1925 N N . ASN A 1 243 ? -27.681 1.414 21.494 1.00 77.31 243 ASN A N 1
ATOM 1926 C CA . ASN A 1 243 ? -27.892 0.946 20.132 1.00 77.31 243 ASN A CA 1
ATOM 1927 C C . ASN A 1 243 ? -27.147 1.869 19.166 1.00 77.31 243 ASN A C 1
ATOM 1929 O O . ASN A 1 243 ? -27.178 3.093 19.304 1.00 77.31 243 ASN A O 1
ATOM 1933 N N . LEU A 1 244 ? -26.456 1.290 18.186 1.00 82.06 244 LEU A N 1
ATOM 1934 C CA . LEU A 1 244 ? -25.706 2.069 17.211 1.00 82.06 244 LEU A CA 1
ATOM 1935 C C . LEU A 1 244 ? -26.663 2.661 16.168 1.00 82.06 244 LEU A C 1
ATOM 1937 O O . LEU A 1 244 ? -27.229 1.938 15.352 1.00 82.06 244 LEU A O 1
ATOM 1941 N N . GLU A 1 245 ? -26.818 3.982 16.175 1.00 78.81 245 GLU A N 1
ATOM 1942 C CA . GLU A 1 245 ? -27.485 4.721 15.099 1.00 78.81 245 GLU A CA 1
ATOM 1943 C C . GLU A 1 245 ? -26.585 4.794 13.854 1.00 78.81 245 GLU A C 1
ATOM 1945 O O . GLU A 1 245 ? -25.381 5.045 13.978 1.00 78.81 245 GLU A O 1
ATOM 1950 N N . ASN A 1 246 ? -27.172 4.617 12.662 1.00 83.69 246 ASN A N 1
ATOM 1951 C CA . ASN A 1 246 ? -26.476 4.567 11.365 1.00 83.69 246 ASN A CA 1
ATOM 1952 C C . ASN A 1 246 ? -25.387 3.475 11.296 1.00 83.69 246 ASN A C 1
ATOM 1954 O O . ASN A 1 246 ? -24.214 3.767 11.083 1.00 83.69 246 ASN A O 1
ATOM 1958 N N . GLN A 1 247 ? -25.774 2.204 11.469 1.00 88.12 247 GLN A N 1
ATOM 1959 C CA . GLN A 1 247 ? -24.840 1.060 11.462 1.00 88.12 247 GLN A CA 1
ATOM 1960 C C . GLN A 1 247 ? -24.251 0.743 10.082 1.00 88.12 247 GLN A C 1
ATOM 1962 O O . GLN A 1 247 ? -23.181 0.145 9.997 1.00 88.12 247 GLN A O 1
ATOM 1967 N N . GLU A 1 248 ? -24.953 1.119 9.014 1.00 90.38 248 GLU A N 1
ATOM 1968 C CA . GLU A 1 248 ? -24.666 0.673 7.649 1.00 90.38 248 GLU A CA 1
ATOM 1969 C C . GLU A 1 248 ? -23.215 0.939 7.196 1.00 90.38 248 GLU A C 1
ATOM 1971 O O . GLU A 1 248 ? -22.574 -0.007 6.738 1.00 90.38 248 GLU A O 1
ATOM 1976 N N . PRO A 1 249 ? -22.622 2.137 7.398 1.00 92.62 249 PRO A N 1
ATOM 1977 C CA . PRO A 1 249 ? -21.240 2.396 6.984 1.00 92.62 249 PRO A CA 1
ATOM 1978 C C . PRO A 1 249 ? -20.220 1.505 7.704 1.00 92.62 249 PRO A C 1
ATOM 1980 O O . PRO A 1 249 ? -19.248 1.057 7.100 1.00 92.62 249 PRO A O 1
ATOM 1983 N N . PHE A 1 250 ? -20.457 1.198 8.984 1.00 93.50 250 PHE A N 1
ATOM 1984 C CA . PHE A 1 250 ? -19.581 0.323 9.760 1.00 93.50 250 PHE A CA 1
ATOM 1985 C C . PHE A 1 250 ? -19.673 -1.125 9.267 1.00 93.50 250 PHE A C 1
ATOM 1987 O O . PHE A 1 250 ? -18.652 -1.782 9.087 1.00 93.50 250 PHE A O 1
ATOM 1994 N N . LEU A 1 251 ? -20.887 -1.613 8.991 1.00 93.12 251 LEU A N 1
ATOM 1995 C CA . LEU A 1 251 ? -21.108 -2.974 8.493 1.00 93.12 251 LEU A CA 1
ATOM 1996 C C . LEU A 1 251 ? -20.533 -3.176 7.090 1.00 93.12 251 LEU A C 1
ATOM 1998 O O . LEU A 1 251 ? -19.877 -4.189 6.844 1.00 93.12 251 LEU A O 1
ATOM 2002 N N . GLN A 1 252 ? -20.732 -2.205 6.196 1.00 94.62 252 GLN A N 1
ATOM 2003 C CA . GLN A 1 252 ? -20.153 -2.232 4.854 1.00 94.62 252 GLN A CA 1
ATOM 2004 C C . GLN A 1 252 ? -18.626 -2.264 4.913 1.00 94.62 252 GLN A C 1
ATOM 2006 O O . GLN A 1 252 ? -18.000 -3.041 4.195 1.00 94.62 252 GLN A O 1
ATOM 2011 N N . TYR A 1 253 ? -18.023 -1.482 5.812 1.00 95.06 253 TYR A N 1
ATOM 2012 C CA . TYR A 1 253 ? -16.576 -1.465 5.993 1.00 95.06 253 TYR A CA 1
ATOM 2013 C C . TYR A 1 253 ? -16.013 -2.799 6.498 1.00 95.06 253 TYR A C 1
ATOM 2015 O O . TYR A 1 253 ? -14.991 -3.266 5.997 1.00 95.06 253 TYR A O 1
ATOM 2023 N N . MET A 1 254 ? -16.694 -3.442 7.453 1.00 93.25 254 MET A N 1
ATOM 2024 C CA . MET A 1 254 ? -16.298 -4.749 7.997 1.00 93.25 254 MET A CA 1
ATOM 2025 C C . MET A 1 254 ? -16.325 -5.868 6.950 1.00 93.25 254 MET A C 1
ATOM 2027 O O . MET A 1 254 ? -15.545 -6.811 7.032 1.00 93.25 254 MET A O 1
ATOM 2031 N N . GLN A 1 255 ? -17.252 -5.794 5.995 1.00 92.00 255 GLN A N 1
ATOM 2032 C CA . GLN A 1 255 ? -17.447 -6.826 4.972 1.00 92.00 255 GLN A CA 1
ATOM 2033 C C . GLN A 1 255 ? -16.655 -6.556 3.691 1.00 92.00 255 GLN A C 1
ATOM 2035 O O . GLN A 1 255 ? -16.646 -7.390 2.783 1.00 92.00 255 GLN A O 1
ATOM 2040 N N . LYS A 1 256 ? -16.010 -5.390 3.594 1.00 93.81 256 LYS A N 1
ATOM 2041 C CA . LYS A 1 256 ? -15.310 -4.970 2.388 1.00 93.81 256 LYS A CA 1
ATOM 2042 C C . LYS A 1 256 ? -14.096 -5.878 2.136 1.00 93.81 256 LYS A C 1
ATOM 2044 O O . LYS A 1 256 ? -13.251 -6.023 3.024 1.00 93.81 256 LYS A O 1
ATOM 2049 N N . PRO A 1 257 ? -14.006 -6.516 0.952 1.00 91.19 257 PRO A N 1
ATOM 2050 C CA . PRO A 1 257 ? -12.861 -7.340 0.606 1.00 91.19 257 PRO A CA 1
ATOM 2051 C C . PRO A 1 257 ? -11.631 -6.466 0.371 1.00 91.19 257 PRO A C 1
ATOM 2053 O O . PRO A 1 257 ? -11.733 -5.307 -0.025 1.00 91.19 257 PRO A O 1
ATOM 2056 N N . TYR A 1 258 ? -10.460 -7.059 0.571 1.00 88.31 258 TYR A N 1
ATOM 2057 C CA . TYR A 1 258 ? -9.197 -6.389 0.313 1.00 88.31 258 TYR A CA 1
ATOM 2058 C C . TYR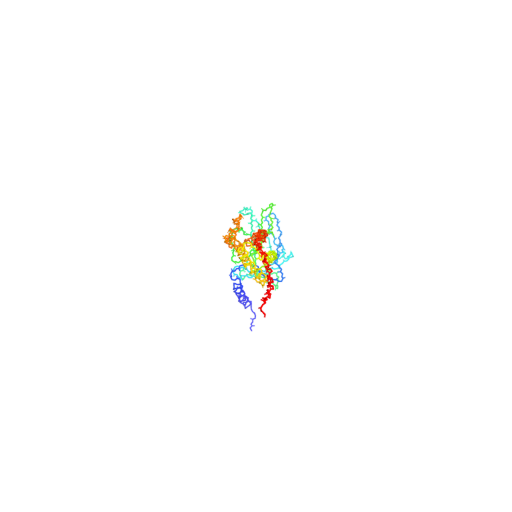 A 1 258 ? -8.994 -6.119 -1.188 1.00 88.31 258 TYR A C 1
ATOM 2060 O O . TYR A 1 258 ? -9.044 -7.046 -2.000 1.00 88.31 258 TYR A O 1
ATOM 2068 N N . ASP A 1 259 ? -8.682 -4.869 -1.532 1.00 88.69 259 ASP A N 1
ATOM 2069 C CA . ASP A 1 259 ? -8.282 -4.449 -2.875 1.00 88.69 259 ASP A CA 1
ATOM 2070 C C . ASP A 1 259 ? -6.950 -3.686 -2.832 1.00 88.69 259 ASP A C 1
ATOM 2072 O O . ASP A 1 259 ? -6.853 -2.585 -2.290 1.00 88.69 259 ASP A O 1
ATOM 2076 N N . LEU A 1 260 ? -5.918 -4.253 -3.465 1.00 86.00 260 LEU A N 1
ATOM 2077 C CA . LEU A 1 260 ? -4.574 -3.671 -3.538 1.00 86.00 260 LEU A CA 1
ATOM 2078 C C . LEU A 1 260 ? -4.567 -2.257 -4.139 1.00 86.00 260 LEU A C 1
ATOM 2080 O O . LEU A 1 260 ? -3.729 -1.444 -3.763 1.00 86.00 260 LEU A O 1
ATOM 2084 N N . ARG A 1 261 ? -5.469 -1.962 -5.084 1.00 85.19 261 ARG A N 1
ATOM 2085 C CA . ARG A 1 261 ? -5.489 -0.671 -5.795 1.00 85.19 261 ARG A CA 1
ATOM 2086 C C . ARG A 1 261 ? -6.064 0.453 -4.945 1.00 85.19 261 ARG A C 1
ATOM 2088 O O . ARG A 1 261 ? -5.696 1.606 -5.135 1.00 85.19 261 ARG A O 1
ATOM 2095 N N . ASN A 1 262 ? -6.971 0.106 -4.037 1.00 88.56 262 ASN A N 1
ATOM 2096 C CA . ASN A 1 262 ? -7.759 1.057 -3.262 1.00 88.56 262 ASN A CA 1
ATOM 2097 C C . ASN A 1 262 ? -7.458 1.006 -1.760 1.00 88.56 262 ASN A C 1
ATOM 2099 O O . ASN A 1 262 ? -8.021 1.797 -1.011 1.00 88.56 262 ASN A O 1
ATOM 2103 N N . VAL A 1 263 ? -6.529 0.152 -1.315 1.00 92.94 263 VAL A N 1
ATOM 2104 C CA . VAL A 1 263 ? -6.209 -0.039 0.109 1.00 92.94 263 VAL A CA 1
ATOM 2105 C C . VAL A 1 263 ? -5.910 1.273 0.846 1.00 92.94 263 VAL A C 1
ATOM 2107 O O . VAL A 1 263 ? -6.353 1.438 1.977 1.00 92.94 263 VAL A O 1
ATOM 2110 N N . TYR A 1 264 ? -5.240 2.243 0.215 1.00 94.38 264 TYR A N 1
ATOM 2111 C CA . TYR A 1 264 ? -5.010 3.563 0.816 1.00 94.38 264 TYR A CA 1
ATOM 2112 C C . TYR A 1 264 ? -6.318 4.300 1.148 1.00 94.38 264 TYR A C 1
ATOM 2114 O O . TYR A 1 264 ? -6.495 4.789 2.268 1.00 94.38 264 TYR A O 1
ATOM 2122 N N . LYS A 1 265 ? -7.253 4.339 0.190 1.00 93.44 265 LYS A N 1
ATOM 2123 C CA . LYS A 1 265 ? -8.582 4.941 0.369 1.00 93.44 265 LYS A CA 1
ATOM 2124 C C . LYS A 1 265 ? -9.400 4.177 1.395 1.00 93.44 265 LYS A C 1
ATOM 2126 O O . LYS A 1 265 ? -10.117 4.777 2.187 1.00 93.44 265 LYS A O 1
ATOM 2131 N N . ASP A 1 266 ? -9.277 2.859 1.398 1.00 95.00 266 ASP A N 1
ATOM 2132 C CA . ASP A 1 266 ? -10.002 1.999 2.322 1.00 95.00 266 ASP A CA 1
ATOM 2133 C C . ASP A 1 266 ? -9.493 2.187 3.757 1.00 95.00 266 ASP A C 1
ATOM 2135 O O . ASP A 1 266 ? -10.278 2.202 4.703 1.00 95.00 266 ASP A O 1
ATOM 2139 N N . ILE A 1 267 ? -8.195 2.411 3.953 1.00 95.62 267 ILE A N 1
ATOM 2140 C CA . ILE A 1 267 ? -7.654 2.797 5.260 1.00 95.62 267 ILE A CA 1
ATOM 2141 C C . ILE A 1 267 ? -8.143 4.197 5.651 1.00 95.62 267 ILE A C 1
ATOM 2143 O O . ILE A 1 267 ? -8.533 4.386 6.800 1.00 95.62 267 ILE A O 1
ATOM 2147 N N . GLU A 1 268 ? -8.195 5.158 4.722 1.00 95.00 268 GLU A N 1
ATOM 2148 C CA . GLU A 1 268 ? -8.701 6.511 5.009 1.00 95.00 268 GLU A CA 1
ATOM 2149 C C . GLU A 1 268 ? -10.173 6.495 5.445 1.00 95.00 268 GLU A C 1
ATOM 2151 O O . GLU A 1 268 ? -10.513 7.067 6.478 1.00 95.00 268 GLU A O 1
ATOM 2156 N N . GLN A 1 269 ? -11.029 5.755 4.733 1.00 95.06 269 GLN A N 1
ATOM 2157 C CA . GLN A 1 269 ? -12.426 5.521 5.125 1.00 95.06 269 GLN A CA 1
ATOM 2158 C C . GLN A 1 269 ? -12.515 4.908 6.527 1.00 95.06 269 GLN A C 1
ATOM 2160 O O . GLN A 1 269 ? -13.352 5.292 7.343 1.00 95.06 269 GLN A O 1
ATOM 2165 N N . GLY A 1 270 ? -11.617 3.972 6.834 1.00 94.62 270 GLY A N 1
ATOM 2166 C CA . GLY A 1 270 ? -11.491 3.406 8.168 1.00 94.62 270 GLY A CA 1
ATOM 2167 C C . GLY A 1 270 ? -11.141 4.456 9.218 1.00 94.62 270 GLY A C 1
ATOM 2168 O O . GLY A 1 270 ? -11.808 4.521 10.246 1.00 94.62 270 GLY A O 1
ATOM 2169 N N . CYS A 1 271 ? -10.154 5.317 8.954 1.00 94.38 271 CYS A N 1
ATOM 2170 C CA . CYS A 1 271 ? -9.787 6.430 9.833 1.00 94.38 271 CYS A CA 1
ATOM 2171 C C . CYS A 1 271 ? -10.982 7.344 10.131 1.00 94.38 271 CYS A C 1
ATOM 2173 O O . CYS A 1 271 ? -11.185 7.731 11.282 1.00 94.38 271 CYS A O 1
ATOM 2175 N N . GLU A 1 272 ? -11.786 7.675 9.120 1.00 95.44 272 GLU A N 1
ATOM 2176 C CA . GLU A 1 272 ? -13.005 8.472 9.294 1.00 95.44 272 GLU A CA 1
ATOM 2177 C C . GLU A 1 272 ? -14.007 7.772 10.221 1.00 95.44 272 GLU A C 1
ATOM 2179 O O . GLU A 1 272 ? -14.545 8.397 11.141 1.00 95.44 272 GLU A O 1
ATOM 2184 N N . LEU A 1 273 ? -14.212 6.462 10.048 1.00 95.06 273 LEU A N 1
ATOM 2185 C CA . LEU A 1 273 ? -15.048 5.665 10.950 1.00 95.06 273 LEU A CA 1
ATOM 2186 C C . LEU A 1 273 ? -14.477 5.630 12.371 1.00 95.06 273 LEU A C 1
ATOM 2188 O O . LEU A 1 273 ? -15.245 5.739 13.325 1.00 95.06 273 LEU A O 1
ATOM 2192 N N . LEU A 1 274 ? -13.154 5.551 12.544 1.00 94.44 274 LEU A N 1
ATOM 2193 C CA . LEU A 1 274 ? -12.525 5.620 13.866 1.00 94.44 274 LEU A CA 1
ATOM 2194 C C . LEU A 1 274 ? -12.753 6.975 14.543 1.00 94.44 274 LEU A C 1
ATOM 2196 O O . LEU A 1 274 ? -13.017 7.013 15.744 1.00 94.44 274 LEU A O 1
ATOM 2200 N N . CYS A 1 275 ? -12.717 8.079 13.794 1.00 93.50 275 CYS A N 1
ATOM 2201 C CA . CYS A 1 275 ? -13.086 9.398 14.311 1.00 93.50 275 CYS A CA 1
ATOM 2202 C C . CYS A 1 275 ? -14.551 9.432 14.775 1.00 93.50 275 CYS A C 1
ATOM 2204 O O . CYS A 1 275 ? -14.844 9.949 15.854 1.00 93.50 275 CYS A O 1
ATOM 2206 N N . MET A 1 276 ? -15.472 8.846 14.002 1.00 93.25 276 MET A N 1
ATOM 2207 C CA . MET A 1 276 ? -16.882 8.735 14.402 1.00 93.25 276 MET A CA 1
ATOM 2208 C C . MET A 1 276 ? -17.054 7.864 15.653 1.00 93.25 276 MET A C 1
ATOM 2210 O O . MET A 1 276 ? -17.835 8.210 16.541 1.00 93.25 276 MET A O 1
ATOM 2214 N N . ILE A 1 277 ? -16.314 6.755 15.754 1.00 92.75 277 ILE A N 1
ATOM 2215 C CA . ILE A 1 277 ? -16.285 5.899 16.948 1.00 92.75 277 ILE A CA 1
ATOM 2216 C C . ILE A 1 277 ? -15.785 6.697 18.145 1.00 92.75 277 ILE A C 1
ATOM 2218 O O . ILE A 1 277 ? -16.433 6.677 19.187 1.00 92.75 277 ILE A O 1
ATOM 2222 N N . ALA A 1 278 ? -14.687 7.443 17.998 1.00 92.50 278 ALA A N 1
ATOM 2223 C CA . ALA A 1 278 ? -14.140 8.273 19.064 1.00 92.50 278 ALA A CA 1
ATOM 2224 C C . ALA A 1 278 ? -15.199 9.240 19.610 1.00 92.50 278 ALA A C 1
ATOM 2226 O O . ALA A 1 278 ? -15.415 9.279 20.818 1.00 92.50 278 ALA A O 1
ATOM 2227 N N . GLN A 1 279 ? -15.913 9.946 18.725 1.00 91.81 279 GLN A N 1
ATOM 2228 C CA . GLN A 1 279 ? -16.999 10.863 19.093 1.00 91.81 279 GLN A CA 1
ATOM 2229 C C . GLN A 1 279 ? -18.152 10.149 19.808 1.00 91.81 279 GLN A C 1
ATOM 2231 O O . GLN A 1 279 ? -18.628 10.614 20.844 1.00 91.81 279 GLN A O 1
ATOM 2236 N N . LYS A 1 280 ? -18.599 8.997 19.291 1.00 91.06 280 LYS A N 1
ATOM 2237 C CA . LYS A 1 280 ? -19.662 8.204 19.928 1.00 91.06 280 LYS A CA 1
ATOM 2238 C C . LYS A 1 280 ? -19.234 7.725 21.317 1.00 91.06 280 LYS A C 1
ATOM 2240 O O . LYS A 1 280 ? -20.000 7.875 22.268 1.00 91.06 280 LYS A O 1
ATOM 2245 N N . MET A 1 281 ? -17.997 7.248 21.459 1.00 90.31 281 MET A N 1
ATOM 2246 C CA . MET A 1 281 ? -17.426 6.799 22.731 1.00 90.31 281 MET A CA 1
ATOM 2247 C C . MET A 1 281 ? -17.358 7.917 23.779 1.00 90.31 281 MET A C 1
ATOM 2249 O O . MET A 1 281 ? -17.530 7.633 24.959 1.00 90.31 281 MET A O 1
ATOM 2253 N N . GLU A 1 282 ? -17.219 9.194 23.398 1.00 90.06 282 GLU A N 1
ATOM 2254 C CA . GLU A 1 282 ? -17.299 10.305 24.366 1.00 90.06 282 GLU A CA 1
ATOM 2255 C C . GLU A 1 282 ? -18.648 10.399 25.080 1.00 90.06 282 GLU A C 1
ATOM 2257 O O . GLU A 1 282 ? -18.718 10.899 26.204 1.00 90.06 282 GLU A O 1
ATOM 2262 N N . THR A 1 283 ? -19.715 9.929 24.435 1.00 87.00 283 THR A N 1
ATOM 2263 C CA . THR A 1 283 ? -21.047 9.852 25.043 1.00 87.00 283 THR A CA 1
ATOM 2264 C C . THR A 1 283 ? -21.119 8.657 25.988 1.00 87.00 283 THR A C 1
ATOM 2266 O O . THR A 1 283 ? -21.581 8.794 27.116 1.00 87.00 283 THR A O 1
ATOM 2269 N N . VAL A 1 284 ? -20.565 7.517 25.563 1.00 85.94 284 VAL A N 1
ATOM 2270 C CA . VAL A 1 284 ? -20.488 6.276 26.349 1.00 85.94 284 VAL A CA 1
ATOM 2271 C C . VAL A 1 284 ? -19.719 6.481 27.651 1.00 85.94 284 VAL A C 1
ATOM 2273 O O . VAL A 1 284 ? -20.193 6.101 28.717 1.00 85.94 284 VAL A O 1
ATOM 2276 N N . PHE A 1 285 ? -18.574 7.167 27.603 1.00 86.62 285 PHE A N 1
ATOM 2277 C CA . PHE A 1 285 ? -17.760 7.443 28.791 1.00 86.62 285 PHE A CA 1
ATOM 2278 C C . PHE A 1 285 ? -18.476 8.299 29.849 1.00 86.62 285 PHE A C 1
ATOM 2280 O O . PHE A 1 285 ? -18.037 8.334 30.995 1.00 86.62 285 PHE A O 1
ATOM 2287 N N . LYS A 1 286 ? -19.562 8.996 29.487 1.00 86.06 286 LYS A N 1
ATOM 2288 C CA . LYS A 1 286 ? -20.367 9.817 30.406 1.00 86.06 286 LYS A CA 1
ATOM 2289 C C . LYS A 1 286 ? -21.559 9.063 31.005 1.00 86.06 286 LYS A C 1
ATOM 2291 O O . LYS A 1 286 ? -22.206 9.609 31.894 1.00 86.06 286 LYS A O 1
ATOM 2296 N N . MET A 1 287 ? -21.859 7.851 30.534 1.00 83.69 287 MET A N 1
ATOM 2297 C CA . MET A 1 287 ? -22.919 7.001 31.087 1.00 83.69 287 MET A CA 1
ATOM 2298 C C . MET A 1 287 ? -22.395 6.359 32.370 1.00 83.69 287 MET A C 1
ATOM 2300 O O . MET A 1 287 ? -21.684 5.362 32.300 1.00 83.69 287 MET A O 1
ATOM 2304 N N . VAL A 1 288 ? -22.661 6.970 33.524 1.00 79.44 288 VAL A N 1
ATOM 2305 C CA . VAL A 1 288 ? -22.131 6.535 34.824 1.00 79.44 288 VAL A CA 1
ATOM 2306 C C . VAL A 1 288 ? -23.228 5.848 35.625 1.00 79.44 288 VAL A C 1
ATOM 2308 O O . VAL A 1 288 ? -24.287 6.437 35.807 1.00 79.44 288 VAL A O 1
ATOM 2311 N N . GLU A 1 289 ? -22.939 4.658 36.158 1.00 72.88 289 GLU A N 1
ATOM 2312 C CA . GLU A 1 289 ? -23.852 3.959 37.068 1.00 72.88 289 GLU A CA 1
ATOM 2313 C C . GLU A 1 289 ? -24.171 4.838 38.290 1.00 72.88 289 GLU A C 1
ATOM 2315 O O . GLU A 1 289 ? -23.272 5.242 39.041 1.00 72.88 289 GLU A O 1
ATOM 2320 N N . GLU A 1 290 ? -25.456 5.126 38.521 1.00 67.12 290 GLU A N 1
ATOM 2321 C CA . GLU A 1 290 ? -25.890 5.800 39.745 1.00 67.12 290 GLU A CA 1
ATOM 2322 C C . GLU A 1 290 ? -25.613 4.901 40.959 1.00 67.12 290 GLU A C 1
ATOM 2324 O O . GLU A 1 290 ? -26.177 3.816 41.112 1.00 67.12 290 GLU A O 1
ATOM 2329 N N . VAL A 1 291 ? -24.737 5.356 41.860 1.00 60.19 291 VAL A N 1
ATOM 2330 C CA . VAL A 1 291 ? -24.496 4.669 43.133 1.00 60.19 291 VAL A CA 1
ATOM 2331 C C . VAL A 1 291 ? -25.748 4.837 43.999 1.00 60.19 291 VAL A C 1
ATOM 2333 O O . VAL A 1 291 ? -26.079 5.978 44.339 1.00 60.19 291 VAL A O 1
ATOM 2336 N N . PRO A 1 292 ? -26.436 3.759 44.425 1.00 52.22 292 PRO A N 1
ATOM 2337 C CA . PRO A 1 292 ? -27.499 3.901 45.403 1.00 52.22 292 PRO A CA 1
ATOM 2338 C C . PRO A 1 292 ? -26.884 4.454 46.690 1.00 52.22 292 PRO A C 1
ATOM 2340 O O . PRO A 1 292 ? -26.001 3.838 47.292 1.00 52.22 292 PRO A O 1
ATOM 2343 N N . VAL A 1 293 ? -27.334 5.640 47.105 1.00 47.75 293 VAL A N 1
ATOM 2344 C CA . VAL A 1 293 ? -26.987 6.210 48.408 1.00 47.75 293 VAL A CA 1
ATOM 2345 C C . VAL A 1 293 ? -27.532 5.251 49.459 1.00 47.75 293 VAL A C 1
ATOM 2347 O O . VAL A 1 293 ? -28.726 5.249 49.756 1.00 47.75 293 VAL A O 1
ATOM 2350 N N . VAL A 1 294 ? -26.663 4.409 50.015 1.00 54.97 294 VAL A N 1
ATOM 2351 C CA . VAL A 1 294 ? -26.974 3.681 51.241 1.00 54.97 294 VAL A CA 1
ATOM 2352 C C . VAL A 1 294 ? -27.092 4.750 52.317 1.00 54.97 294 VAL A C 1
ATOM 2354 O O . VAL A 1 294 ? -26.093 5.254 52.827 1.00 54.97 294 VAL A O 1
ATOM 2357 N N . VAL A 1 295 ? -28.324 5.164 52.609 1.00 51.47 295 VAL A N 1
ATOM 2358 C CA . VAL A 1 295 ? -28.619 5.955 53.797 1.00 51.47 295 VAL A CA 1
ATOM 2359 C C . VAL A 1 295 ? -28.246 5.056 54.967 1.00 51.47 295 VAL A C 1
ATOM 2361 O O . VAL A 1 295 ? -28.982 4.127 55.294 1.00 51.47 295 VAL A O 1
ATOM 2364 N N . GLU A 1 296 ? -27.069 5.271 55.555 1.00 48.41 296 GLU A N 1
ATOM 2365 C CA . GLU A 1 296 ? -26.737 4.668 56.838 1.00 48.41 296 GLU A CA 1
ATOM 2366 C C . GLU A 1 296 ? -27.822 5.109 57.823 1.00 48.41 296 GLU A C 1
ATOM 2368 O O . GLU A 1 296 ? -27.860 6.261 58.268 1.00 48.41 296 GLU A O 1
ATOM 2373 N N . GLU A 1 297 ? -28.748 4.203 58.142 1.00 48.97 297 GLU A N 1
ATOM 2374 C CA . GLU A 1 297 ? -29.628 4.372 59.285 1.00 48.97 297 GLU A CA 1
ATOM 2375 C C . GLU A 1 297 ? -28.723 4.597 60.495 1.00 48.97 297 GLU A C 1
ATOM 2377 O O . GLU A 1 297 ? -28.019 3.689 60.949 1.00 48.97 297 GLU A O 1
ATOM 2382 N N . LYS A 1 298 ? -28.705 5.836 61.002 1.00 47.12 298 LYS A N 1
ATOM 2383 C CA . LYS A 1 298 ? -28.057 6.170 62.267 1.00 47.12 298 LYS A CA 1
ATOM 2384 C C . LYS A 1 298 ? -28.564 5.179 63.306 1.00 47.12 298 LYS A C 1
ATOM 2386 O O . LYS A 1 298 ? -29.698 5.295 63.769 1.00 47.12 298 LYS A O 1
ATOM 2391 N N . LYS A 1 299 ? -27.721 4.216 63.691 1.00 49.62 299 LYS A N 1
ATOM 2392 C CA . LYS A 1 299 ? -27.963 3.383 64.866 1.00 49.62 299 LYS A CA 1
ATOM 2393 C C . LYS A 1 299 ? -28.148 4.331 66.042 1.00 49.62 299 LYS A C 1
ATOM 2395 O O . LYS A 1 299 ? -27.189 4.932 66.520 1.00 49.62 299 LYS A O 1
ATOM 2400 N N . VAL A 1 300 ? -29.393 4.480 66.487 1.00 50.75 300 VAL A N 1
ATOM 2401 C CA . VAL A 1 300 ? -29.712 5.119 67.758 1.00 50.75 300 VAL A CA 1
ATOM 2402 C C . VAL A 1 300 ? -29.042 4.268 68.828 1.00 50.75 300 VAL A C 1
ATOM 2404 O O . VAL A 1 300 ? -29.492 3.165 69.143 1.00 50.75 300 VAL A O 1
ATOM 2407 N N . VAL A 1 301 ? -27.914 4.753 69.340 1.00 48.41 301 VAL A N 1
ATOM 2408 C CA . VAL A 1 301 ? -27.262 4.195 70.519 1.00 48.41 301 VAL A CA 1
ATOM 2409 C C . VAL A 1 301 ? -28.240 4.405 71.671 1.00 48.41 301 VAL A C 1
ATOM 2411 O O . VAL A 1 301 ? -28.405 5.522 72.153 1.00 48.41 301 VAL A O 1
ATOM 2414 N N . LYS A 1 302 ? -28.950 3.347 72.075 1.00 51.25 302 LYS A N 1
ATOM 2415 C CA . LYS A 1 302 ? -29.682 3.353 73.343 1.00 51.25 302 LYS A CA 1
ATOM 2416 C C . LYS A 1 302 ? -28.648 3.480 74.459 1.00 51.25 302 LYS A C 1
ATOM 2418 O O . LYS A 1 302 ? -27.823 2.584 74.628 1.00 51.25 302 LYS A O 1
ATOM 2423 N N . GLU A 1 303 ? -28.692 4.593 75.187 1.00 50.84 303 GLU A N 1
ATOM 2424 C CA . GLU A 1 303 ? -27.971 4.747 76.450 1.00 50.84 303 GLU A CA 1
ATOM 2425 C C . GLU A 1 303 ? -28.305 3.569 77.384 1.00 50.84 303 GLU A C 1
ATOM 2427 O O . GLU A 1 303 ? -29.478 3.197 77.502 1.00 50.84 303 GLU A O 1
ATOM 2432 N N . PRO A 1 304 ? -27.312 2.959 78.053 1.00 49.31 304 PRO A N 1
ATOM 2433 C CA . PRO A 1 304 ? -27.588 1.974 79.083 1.00 49.31 304 PRO A CA 1
ATOM 2434 C C . PRO A 1 304 ? -28.229 2.664 80.294 1.00 49.31 304 PRO A C 1
ATOM 2436 O O . PRO A 1 304 ? -27.633 3.558 80.896 1.00 49.31 304 PRO A O 1
ATOM 2439 N N . GLU A 1 305 ? -29.431 2.228 80.678 1.00 53.38 305 GLU A N 1
ATOM 2440 C CA . GLU A 1 305 ? -30.062 2.638 81.934 1.00 53.38 305 GLU A CA 1
ATOM 2441 C C . GLU A 1 305 ? -29.174 2.244 83.128 1.00 53.38 305 GLU A C 1
ATOM 2443 O O . GLU A 1 305 ? -28.868 1.070 83.350 1.00 53.38 305 GLU A O 1
ATOM 2448 N N . LEU A 1 306 ? -28.775 3.240 83.924 1.00 53.00 306 LEU A N 1
ATOM 2449 C CA . LEU A 1 306 ? -28.089 3.045 85.201 1.00 53.00 306 LEU A CA 1
ATOM 2450 C C . LEU A 1 306 ? -28.987 2.259 86.181 1.00 53.00 306 LEU A C 1
ATOM 2452 O O . LEU A 1 306 ? -30.156 2.614 86.369 1.00 53.00 306 LEU A O 1
ATOM 2456 N N . PRO A 1 307 ? -28.466 1.223 86.866 1.00 52.19 307 PRO A N 1
ATOM 2457 C CA . PRO A 1 307 ? -29.256 0.443 87.808 1.00 52.19 307 PRO A CA 1
ATOM 2458 C C . PRO A 1 307 ? -29.635 1.281 89.037 1.00 52.19 307 PRO A C 1
ATOM 2460 O O . PRO A 1 307 ? -28.790 1.877 89.706 1.00 52.19 307 PRO A O 1
ATOM 2463 N N . LYS A 1 308 ? -30.937 1.299 89.349 1.00 55.09 308 LYS A N 1
ATOM 2464 C CA . LYS A 1 308 ? -31.510 1.978 90.522 1.00 55.09 308 LYS A CA 1
ATOM 2465 C C . LYS A 1 308 ? -30.896 1.444 91.830 1.00 55.09 308 LYS A C 1
ATOM 2467 O O . LYS A 1 308 ? -30.735 0.228 91.973 1.00 55.09 308 LYS A O 1
ATOM 2472 N N . PRO A 1 309 ? -30.621 2.309 92.824 1.00 47.03 309 PRO A N 1
ATOM 2473 C CA . PRO A 1 309 ? -30.046 1.888 94.095 1.00 47.03 309 PRO A CA 1
ATOM 2474 C C . PRO A 1 309 ? -31.023 1.003 94.882 1.00 47.03 309 PRO A C 1
ATOM 2476 O O . PRO A 1 309 ? -32.206 1.322 95.040 1.00 47.03 309 PRO A O 1
ATOM 2479 N N . ARG A 1 310 ? -30.510 -0.125 95.391 1.00 46.81 310 ARG A N 1
ATOM 2480 C CA . ARG A 1 310 ? -31.230 -1.040 96.288 1.00 46.81 310 ARG A CA 1
ATOM 2481 C C . ARG A 1 310 ? -31.647 -0.292 97.557 1.00 46.81 310 ARG A C 1
ATOM 2483 O O . ARG A 1 310 ? -30.809 0.251 98.269 1.00 46.81 310 ARG A O 1
ATOM 2490 N N . LYS A 1 311 ? -32.949 -0.305 97.857 1.00 46.50 311 LYS A N 1
ATOM 2491 C CA . LYS A 1 311 ? -33.487 0.126 99.152 1.00 46.50 311 LYS A CA 1
ATOM 2492 C C . LYS A 1 311 ? -32.939 -0.788 100.250 1.00 46.50 311 LYS A C 1
ATOM 2494 O O . LYS A 1 311 ? -33.192 -1.992 100.227 1.00 46.50 311 LYS A O 1
ATOM 2499 N N . ASN A 1 312 ? -32.228 -0.205 101.212 1.00 40.94 312 ASN A N 1
ATOM 2500 C CA . ASN A 1 312 ? -31.894 -0.865 102.468 1.00 40.94 312 ASN A CA 1
ATOM 2501 C C . ASN A 1 312 ? -33.187 -1.237 103.200 1.00 40.94 312 ASN A C 1
ATOM 2503 O O . ASN A 1 312 ? -34.033 -0.387 103.483 1.00 40.94 312 ASN A O 1
ATOM 2507 N N . ARG A 1 313 ? -33.328 -2.532 103.473 1.00 41.25 313 ARG A N 1
ATOM 2508 C CA . ARG A 1 313 ? -34.361 -3.112 104.327 1.00 41.25 313 ARG A CA 1
ATOM 2509 C C . ARG A 1 313 ? -33.994 -2.766 105.775 1.00 41.25 313 ARG A C 1
ATOM 2511 O O . ARG A 1 313 ? -32.879 -3.058 106.197 1.00 41.25 313 ARG A O 1
ATOM 2518 N N . LYS A 1 314 ? -34.894 -2.095 106.493 1.00 44.88 314 LYS A N 1
ATOM 2519 C CA . LYS A 1 314 ? -34.819 -1.943 107.952 1.00 44.88 314 LYS A CA 1
ATOM 2520 C C . LYS A 1 314 ? -35.381 -3.193 108.646 1.00 44.88 314 LYS A C 1
ATOM 2522 O O . LYS A 1 314 ? -36.184 -3.900 108.040 1.00 44.88 314 LYS A O 1
ATOM 2527 N N . GLU A 1 315 ? -35.001 -3.299 109.923 1.00 41.38 315 GLU A N 1
ATOM 2528 C CA . GLU A 1 315 ? -35.518 -4.140 111.025 1.00 41.38 315 GLU A CA 1
ATOM 2529 C C . GLU A 1 315 ? -34.781 -5.485 111.162 1.00 41.38 315 GLU A C 1
ATOM 2531 O O . GLU A 1 315 ? -34.632 -6.213 110.184 1.00 41.38 315 GLU A O 1
ATOM 2536 N N . ILE A 1 316 ? -34.220 -5.844 112.326 1.00 40.12 316 ILE A N 1
ATOM 2537 C CA . ILE A 1 316 ? -34.619 -5.601 113.732 1.00 40.12 316 ILE A CA 1
ATOM 2538 C C . ILE A 1 316 ? -33.394 -5.259 114.589 1.00 40.12 316 ILE A C 1
ATOM 2540 O O . ILE A 1 316 ? -32.339 -5.894 114.368 1.00 40.12 316 ILE A O 1
#

Foldseek 3Di:
DDDDPVVVLVVVLVVQVVQLVVQCVVLVLDWAFDADPDAWDWDWDDDAFKIATQFTQTFIAFSSSHTDGDGDHNVLCVQDPRMDTHDPPPPAQKWFWKKAFDPSDWDDSDPVDIDGDIHIDTHHPPDDADRRIWGRWMWGNDVHTDTPPPQFDTQHFALNNHVLSVVLLVLLLVLLVVLLVLLVVLPQFLLVQLSVLLNVLSVVLNVCSVPCVGNDHLVNLLVSLLSNLVSNQVSQVPGPPHHDDPCVLSVCLNPDDDDSGRSSVSSVSSSVSSVVSSVVVVVRSPRGDDDPPPPPPPPPPDDDDDDDDDDDDDDD

Radius of gyration: 32.93 Å; chains: 1; bounding box: 76×38×141 Å

pLDDT: mean 86.3, std 12.89, range [40.12, 96.81]